Protein 5UMP (pdb70)

Secondary structure (DSSP, 8-state):
---EEEEEEEEEE-S-HHHHHHIIIIIS--EEEEEEE-SSSEEEEEESTT-SSEEEEE---TTS-TT----EEEEES-HHHHHHHHHHTT---EEEE--TT-EEEEEE-TT--EEEEEE--/---EEEEEEEEEE-S-HHHHHHIIIIIS--EEEEEEE-SSSEEEEEE-TT-S-EEEEE---TTS-TT----EEEEES-HHHHHHHHHHTT---EEEEEETTEEEEEEE-TT--EEEEEE--

Solvent-accessible surface area: 10798 Å² total; per-residue (Å²): 174,12,26,18,38,30,0,40,8,5,8,0,2,0,62,82,20,84,123,1,43,69,21,1,32,122,26,1,31,6,40,71,93,20,53,70,120,23,122,122,30,75,64,0,24,0,2,4,136,78,23,83,3,5,0,0,0,2,83,46,42,128,57,20,66,76,7,9,15,58,22,4,17,1,74,0,91,59,0,72,31,0,9,60,58,1,135,148,95,70,20,92,38,107,35,38,134,116,33,121,90,4,79,33,1,69,8,54,7,63,41,26,0,40,2,0,0,0,64,42,151,190,24,27,19,38,35,0,38,9,3,8,0,2,1,61,60,21,82,136,0,43,69,24,2,32,122,23,1,28,6,44,69,99,16,55,71,120,21,118,124,28,77,45,0,27,0,2,5,148,80,25,83,2,6,0,0,0,1,82,49,42,128,56,20,68,77,7,10,16,59,19,3,22,1,79,1,100,56,1,74,31,0,4,44,50,0,100,142,98,70,19,92,23,106,33,37,130,113,28,112,134,2,76,35,1,65,6,51,8,77,39,25,0,35,0,0,0,2,63,57,141

InterPro domains:
  IPR004360 Glyoxalase/fosfomycin resistance/dioxygenase domain [PF00903] (3-114)
  IPR029068 Glyoxalase/Bleomycin resistance protein/Dihydroxybiphenyl dioxygenase [G3DSA:3.10.180.10] (1-124)
  IPR029068 Glyoxalase/Bleomycin resistance protein/Dihydroxybiphenyl dioxygenase [SSF54593] (3-119)
  IPR037523 Vicinal oxygen chelate (VOC), core domain [PS51819] (2-119)

Radius of gyration: 17.28 Å; Cα contacts (8 Å, |Δi|>4): 636; chains: 2; bounding box: 34×49×42 Å

Sequence (242 aa):
HMAISHVQLFSVPVSDQEKAKDFYVETVGFDLLADQPGVHGRWLLQVAPKGADTSLVLVDWFPTMPPGSLRGLLLRTDDVDADCARLQERGVAVDDGPKNTPWGRQAMFSDPDGNVIGLNQPSHMAISHVQLFSVPVSDQEKAKDFYVETVGFDLLADQPGVHGRWLLQVAPKGADTSLVVLVDWFPTMPPGSLRGLLLRTDDVDADCCARLQERGVAVDGPKNTPWGRQAMFSDPDGNVIGLNQPS

Structure (mmCIF, N/CA/C/O backbone):
data_5UMP
#
_entry.id   5UMP
#
_cell.length_a   45.630
_cell.length_b   67.820
_cell.length_c   83.868
_cell.angle_alpha   90.00
_cell.angle_beta   90.00
_cell.angle_gamma   90.00
#
_symmetry.space_group_name_H-M   'P 21 21 21'
#
loop_
_entity.id
_entity.type
_entity.pdbx_description
1 polymer 'Glyoxalase/bleomycin resisance protein/dioxygenase'
2 water water
#
loop_
_atom_site.group_PDB
_atom_site.id
_atom_site.type_symbol
_atom_site.label_atom_id
_atom_site.label_alt_id
_atom_site.label_comp_id
_atom_site.label_asym_id
_atom_site.label_entity_id
_atom_site.label_seq_id
_atom_site.pdbx_PDB_ins_code
_atom_site.Cartn_x
_atom_site.Cartn_y
_atom_site.Cartn_z
_atom_site.occupancy
_atom_site.B_iso_or_equiv
_atom_site.auth_seq_id
_atom_site.auth_comp_id
_atom_site.auth_asym_id
_atom_site.auth_atom_id
_atom_site.pdbx_PDB_model_num
ATOM 1 N N . HIS A 1 16 ? -25.786 -13.291 -10.203 1.00 30.15 0 HIS A N 1
ATOM 2 C CA . HIS A 1 16 ? -25.200 -11.917 -10.312 1.00 28.74 0 HIS A CA 1
ATOM 3 C C . HIS A 1 16 ? -24.701 -11.441 -8.939 1.00 23.49 0 HIS A C 1
ATOM 4 O O . HIS A 1 16 ? -25.477 -11.346 -7.991 1.00 21.40 0 HIS A O 1
ATOM 11 N N . MET A 1 17 ? -23.413 -11.123 -8.840 1.00 20.23 1 MET A N 1
ATOM 12 C CA . MET A 1 17 ? -22.838 -10.590 -7.587 1.00 17.68 1 MET A CA 1
ATOM 13 C C . MET A 1 17 ? -23.446 -9.239 -7.224 1.00 16.19 1 MET A C 1
ATOM 14 O O . MET A 1 17 ? -23.785 -8.463 -8.100 1.00 17.55 1 MET A O 1
ATOM 19 N N . ALA A 1 18 ? -23.580 -8.968 -5.926 1.00 14.68 2 ALA A N 1
ATOM 20 C CA . ALA A 1 18 ? -24.245 -7.768 -5.403 1.00 14.18 2 ALA A CA 1
ATOM 21 C C . ALA A 1 18 ? -23.272 -6.641 -5.026 1.00 13.31 2 ALA A C 1
ATOM 22 O O . ALA A 1 18 ? -23.676 -5.668 -4.431 1.00 14.27 2 ALA A O 1
ATOM 24 N N . ILE A 1 19 ? -22.029 -6.760 -5.456 1.00 12.21 3 ILE A N 1
ATOM 25 C CA . ILE A 1 19 ? -21.011 -5.737 -5.218 1.00 11.58 3 ILE A CA 1
ATOM 26 C C . ILE A 1 19 ? -21.363 -4.487 -6.005 1.00 11.04 3 ILE A C 1
ATOM 27 O O . ILE A 1 19 ? -21.602 -4.539 -7.215 1.00 12.13 3 ILE A O 1
ATOM 32 N N . SER A 1 20 ? -21.390 -3.337 -5.339 1.00 11.23 4 SER A N 1
ATOM 33 C CA . SER A 1 20 ? -21.709 -2.062 -6.004 1.00 11.75 4 SER A CA 1
ATOM 34 C C . SER A 1 20 ? -20.483 -1.231 -6.367 1.00 10.99 4 SER A C 1
ATOM 35 O O . SER A 1 20 ? -20.474 -0.609 -7.419 1.00 11.61 4 SER A O 1
ATOM 38 N N . HIS A 1 21 ? -19.454 -1.210 -5.526 1.00 10.17 5 HIS A N 1
ATOM 39 C CA . HIS A 1 21 ? -18.308 -0.321 -5.740 1.00 9.79 5 HIS A CA 1
ATOM 40 C C . HIS A 1 21 ? -17.227 -0.676 -4.752 1.00 9.03 5 HIS A C 1
ATOM 41 O O . HIS A 1 21 ? -17.506 -1.371 -3.770 1.00 9.48 5 HIS A O 1
ATOM 48 N N . VAL A 1 22 ? -16.028 -0.168 -4.988 1.00 8.88 6 VAL A N 1
ATOM 49 C CA . VAL A 1 22 ? -14.953 -0.237 -4.020 1.00 8.56 6 VAL A CA 1
ATOM 50 C C . VAL A 1 22 ? -15.298 0.733 -2.894 1.00 8.27 6 VAL A C 1
ATOM 51 O O . VAL A 1 22 ? -15.411 1.940 -3.128 1.00 8.61 6 VAL A O 1
ATOM 55 N N . GLN A 1 23 ? -15.436 0.250 -1.673 1.00 8.30 7 GLN A N 1
ATOM 56 C CA . GLN A 1 23 ? -15.652 1.142 -0.543 1.00 8.42 7 GLN A CA 1
ATOM 57 C C . GLN A 1 23 ? -14.391 1.931 -0.216 1.00 7.87 7 GLN A C 1
ATOM 58 O O . GLN A 1 23 ? -14.442 3.162 -0.042 1.00 8.17 7 GLN A O 1
ATOM 64 N N . LEU A 1 24 ? -13.265 1.216 -0.126 1.00 7.65 8 LEU A N 1
ATOM 65 C CA . LEU A 1 24 ? -12.009 1.839 0.236 1.00 7.83 8 LEU A CA 1
ATOM 66 C C . LEU A 1 24 ? -10.870 0.937 -0.180 1.00 7.45 8 LEU A C 1
ATOM 67 O O . LEU A 1 24 ? -11.050 -0.271 -0.406 1.00 7.65 8 LEU A O 1
ATOM 72 N N . PHE A 1 25 ? -9.685 1.554 -0.238 1.00 7.36 9 PHE A N 1
ATOM 73 C CA . PHE A 1 25 ? -8.453 0.802 -0.424 1.00 7.77 9 PHE A CA 1
ATOM 74 C C . PHE A 1 25 ? -7.374 1.469 0.424 1.00 7.54 9 PHE A C 1
ATOM 75 O O . PHE A 1 25 ? -7.592 2.566 0.966 1.00 8.15 9 PHE A O 1
ATOM 83 N N . SER A 1 26 ? -6.228 0.816 0.542 1.00 7.41 10 SER A N 1
ATOM 84 C CA . SER A 1 26 ? -5.221 1.202 1.518 1.00 7.96 10 SER A CA 1
ATOM 85 C C . SER A 1 26 ? -3.953 1.734 0.898 1.00 7.90 10 SER A C 1
ATOM 86 O O . SER A 1 26 ? -3.483 1.239 -0.149 1.00 8.88 10 SER A O 1
ATOM 89 N N . VAL A 1 27 ? -3.400 2.741 1.547 1.00 7.74 11 VAL A N 1
ATOM 90 C CA . VAL A 1 27 ? -2.182 3.401 1.126 1.00 8.20 11 VAL A CA 1
ATOM 91 C C . VAL A 1 27 ? -1.181 3.277 2.271 1.00 7.79 11 VAL A C 1
ATOM 92 O O . VAL A 1 27 ? -1.469 3.681 3.388 1.00 8.05 11 VAL A O 1
ATOM 96 N N . PRO A 1 28 ? -0.016 2.662 2.016 1.00 8.06 12 PRO A N 1
ATOM 97 C CA . PRO A 1 28 ? 0.931 2.353 3.093 1.00 8.61 12 PRO A CA 1
ATOM 98 C C . PRO A 1 28 ? 1.821 3.551 3.430 1.00 8.88 12 PRO A C 1
ATOM 99 O O . PRO A 1 28 ? 2.548 4.063 2.577 1.00 8.84 12 PRO A O 1
ATOM 103 N N . VAL A 1 29 ? 1.758 3.977 4.683 1.00 8.72 13 VAL A N 1
ATOM 104 C CA . VAL A 1 29 ? 2.501 5.133 5.140 1.00 9.22 13 VAL A CA 1
ATOM 105 C C . VAL A 1 29 ? 3.310 4.769 6.385 1.00 9.56 13 VAL A C 1
ATOM 106 O O . VAL A 1 29 ? 3.103 3.699 6.993 1.00 10.20 13 VAL A O 1
ATOM 110 N N . SER A 1 30 ? 4.223 5.655 6.783 1.00 10.17 14 SER A N 1
ATOM 111 C CA . SER A 1 30 ? 5.010 5.448 8.005 1.00 11.13 14 SER A CA 1
ATOM 112 C C . SER A 1 30 ? 4.471 6.364 9.099 1.00 11.80 14 SER A C 1
ATOM 113 O O . SER A 1 30 ? 3.712 5.922 9.963 1.00 13.86 14 SER A O 1
ATOM 116 N N . ASP A 1 31 ? 4.767 7.648 9.039 1.00 12.30 15 ASP A N 1
ATOM 117 C CA . ASP A 1 31 ? 4.277 8.604 10.015 1.00 12.65 15 ASP A CA 1
ATOM 118 C C . ASP A 1 31 ? 2.845 8.960 9.610 1.00 11.73 15 ASP A C 1
ATOM 119 O O . ASP A 1 31 ? 2.633 9.699 8.626 1.00 11.48 15 ASP A O 1
ATOM 124 N N . GLN A 1 32 ? 1.865 8.449 10.341 1.00 11.53 16 GLN A N 1
ATOM 125 C CA . GLN A 1 32 ? 0.473 8.669 9.979 1.00 11.81 16 GLN A CA 1
ATOM 126 C C . GLN A 1 32 ? 0.020 10.088 10.218 1.00 12.01 16 GLN A C 1
ATOM 127 O O . GLN A 1 32 ? -0.851 10.575 9.488 1.00 12.29 16 GLN A O 1
ATOM 133 N N . GLU A 1 33 ? 0.572 10.782 11.202 1.00 12.73 17 GLU A N 1
ATOM 134 C CA . GLU A 1 33 ? 0.224 12.183 11.402 1.00 13.30 17 GLU A CA 1
ATOM 135 C C . GLU A 1 33 ? 0.690 13.047 10.217 1.00 13.48 17 GLU A C 1
ATOM 136 O O . GLU A 1 33 ? -0.034 13.907 9.721 1.00 13.54 17 GLU A O 1
ATOM 142 N N . LYS A 1 34 ? 1.899 12.807 9.757 1.00 12.66 18 LYS A N 1
ATOM 143 C CA . LYS A 1 34 ? 2.424 13.521 8.598 1.00 13.36 18 LYS A CA 1
ATOM 144 C C . LYS A 1 34 ? 1.612 13.191 7.340 1.00 11.94 18 LYS A C 1
ATOM 145 O O . LYS A 1 34 ? 1.316 14.073 6.530 1.00 12.14 18 LYS A O 1
ATOM 151 N N . ALA A 1 35 ? 1.260 11.918 7.173 1.00 11.26 19 ALA A N 1
ATOM 152 C CA . ALA A 1 35 ? 0.418 11.525 6.041 1.00 10.62 19 ALA A CA 1
ATOM 153 C C . ALA A 1 35 ? -0.958 12.213 6.114 1.00 11.02 19 ALA A C 1
ATOM 154 O O . ALA A 1 35 ? -1.464 12.704 5.103 1.00 10.61 19 ALA A O 1
ATOM 156 N N . LYS A 1 36 ? -1.563 12.244 7.294 1.00 11.86 20 LYS A N 1
ATOM 157 C CA . LYS A 1 36 ? -2.843 12.925 7.482 1.00 12.58 20 LYS A CA 1
ATOM 158 C C . LYS A 1 36 ? -2.770 14.344 6.994 1.00 13.19 20 LYS A C 1
ATOM 159 O O . LYS A 1 36 ? -3.617 14.804 6.213 1.00 13.28 20 LYS A O 1
ATOM 165 N N . ASP A 1 37 ? -1.768 15.064 7.463 1.00 12.95 21 ASP A N 1
ATOM 166 C CA . ASP A 1 37 ? -1.649 16.455 7.081 1.00 13.41 21 ASP A CA 1
ATOM 167 C C . ASP A 1 37 ? -1.401 16.620 5.602 1.00 12.00 21 ASP A C 1
ATOM 168 O O . ASP A 1 37 ? -1.948 17.542 4.998 1.00 11.67 21 ASP A O 1
ATOM 173 N N . PHE A 1 38 ? -0.604 15.748 4.999 1.00 10.61 22 PHE A N 1
ATOM 174 C CA . PHE A 1 38 ? -0.407 15.818 3.565 1.00 10.26 22 PHE A CA 1
ATOM 175 C C . PHE A 1 38 ? -1.721 15.624 2.794 1.00 9.72 22 PHE A C 1
ATOM 176 O O . PHE A 1 38 ? -2.069 16.434 1.937 1.00 9.93 22 PHE A O 1
ATOM 184 N N . TYR A 1 39 ? -2.447 14.533 3.069 1.00 9.20 23 TYR A N 1
ATOM 185 C CA . TYR A 1 39 ? -3.648 14.248 2.282 1.00 9.06 23 TYR A CA 1
ATOM 186 C C . TYR A 1 39 ? -4.770 15.256 2.539 1.00 9.35 23 TYR A C 1
ATOM 187 O O . TYR A 1 39 ? -5.481 15.576 1.616 1.00 10.00 23 TYR A O 1
ATOM 196 N N . VAL A 1 40 ? -4.936 15.692 3.788 1.00 9.69 24 VAL A N 1
ATOM 197 C CA . VAL A 1 40 ? -6.024 16.598 4.136 1.00 10.56 24 VAL A CA 1
ATOM 198 C C . VAL A 1 40 ? -5.639 18.044 3.790 1.00 11.13 24 VAL A C 1
ATOM 199 O O . VAL A 1 40 ? -6.366 18.714 3.040 1.00 12.69 24 VAL A O 1
ATOM 203 N N . GLU A 1 41 ? -4.510 18.535 4.289 1.00 11.38 25 GLU A N 1
ATOM 204 C CA . GLU A 1 41 ? -4.182 19.947 4.089 1.00 12.71 25 GLU A CA 1
ATOM 205 C C . GLU A 1 41 ? -3.590 20.223 2.713 1.00 12.56 25 GLU A C 1
ATOM 206 O O . GLU A 1 41 ? -3.946 21.208 2.061 1.00 14.70 25 GLU A O 1
ATOM 212 N N . THR A 1 42 ? -2.654 19.401 2.275 1.00 11.89 26 THR A N 1
ATOM 213 C CA . THR A 1 42 ? -1.941 19.684 1.041 1.00 11.66 26 THR A CA 1
ATOM 214 C C . THR A 1 42 ? -2.732 19.251 -0.191 1.00 11.42 26 THR A C 1
ATOM 215 O O . THR A 1 42 ? -2.896 20.037 -1.145 1.00 12.42 26 THR A O 1
ATOM 219 N N . VAL A 1 43 ? -3.228 18.010 -0.185 1.00 10.72 27 VAL A N 1
ATOM 220 C CA . VAL A 1 43 ? -4.000 17.510 -1.312 1.00 11.44 27 VAL A CA 1
ATOM 221 C C . VAL A 1 43 ? -5.487 17.905 -1.236 1.00 10.93 27 VAL A C 1
ATOM 222 O O . VAL A 1 43 ? -6.180 17.845 -2.243 1.00 12.72 27 VAL A O 1
ATOM 226 N N . GLY A 1 44 ? -5.937 18.299 -0.064 1.00 10.71 28 GLY A N 1
ATOM 227 C CA . GLY A 1 44 ? -7.292 18.819 0.098 1.00 10.65 28 GLY A CA 1
ATOM 228 C C . GLY A 1 44 ? -8.370 17.766 0.257 1.00 9.49 28 GLY A C 1
ATOM 229 O O . GLY A 1 44 ? -9.555 18.099 0.058 1.00 11.02 28 GLY A O 1
ATOM 230 N N . PHE A 1 45 ? -8.046 16.539 0.643 1.00 8.66 29 PHE A N 1
ATOM 231 C CA . PHE A 1 45 ? -9.088 15.536 0.899 1.00 8.57 29 PHE A CA 1
ATOM 232 C C . PHE A 1 45 ? -9.826 15.868 2.184 1.00 8.45 29 PHE A C 1
ATOM 233 O O . PHE A 1 45 ? -9.307 16.498 3.085 1.00 9.73 29 PHE A O 1
ATOM 241 N N . ASP A 1 46 ? -11.052 15.372 2.276 1.00 8.12 30 ASP A N 1
ATOM 242 C CA . ASP A 1 46 ? -11.800 15.370 3.520 1.00 8.13 30 ASP A CA 1
ATOM 243 C C . ASP A 1 46 ? -11.291 14.262 4.450 1.00 8.08 30 ASP A C 1
ATOM 244 O O . ASP A 1 46 ? -11.032 13.135 4.018 1.00 8.81 30 ASP A O 1
ATOM 249 N N . LEU A 1 47 ? -11.217 14.572 5.743 1.00 8.49 31 LEU A N 1
ATOM 250 C CA . LEU A 1 47 ? -10.933 13.577 6.767 1.00 9.15 31 LEU A CA 1
ATOM 251 C C . LEU A 1 47 ? -12.242 12.895 7.151 1.00 9.11 31 LEU A C 1
ATOM 252 O O . LEU A 1 47 ? -13.131 13.510 7.782 1.00 10.35 31 LEU A O 1
ATOM 257 N N . LEU A 1 48 ? -12.411 11.646 6.764 1.00 9.08 32 LEU A N 1
ATOM 258 C CA . LEU A 1 48 ? -13.630 10.933 7.088 1.00 9.93 32 LEU A CA 1
ATOM 259 C C . LEU A 1 48 ? -13.639 10.368 8.482 1.00 10.39 32 LEU A C 1
ATOM 260 O O . LEU A 1 48 ? -14.691 10.401 9.161 1.00 11.58 32 LEU A O 1
ATOM 265 N N . ALA A 1 49 ? -12.514 9.843 8.930 1.00 10.16 33 ALA A N 1
ATOM 266 C CA . ALA A 1 49 ? -12.430 9.189 10.234 1.00 10.94 33 ALA A CA 1
ATOM 267 C C . ALA A 1 49 ? -11.004 9.172 10.715 1.00 10.67 33 ALA A C 1
ATOM 268 O O . ALA A 1 49 ? -10.049 9.082 9.930 1.00 10.20 33 ALA A O 1
ATOM 270 N N . ASP A 1 50 ? -10.848 9.262 12.042 1.00 11.87 34 ASP A N 1
ATOM 271 C CA . ASP A 1 50 ? -9.551 9.126 12.682 1.00 13.19 34 ASP A CA 1
ATOM 272 C C . ASP A 1 50 ? -9.801 8.541 14.057 1.00 13.18 34 ASP A C 1
ATOM 273 O O . ASP A 1 50 ? -10.170 9.283 14.995 1.00 14.98 34 ASP A O 1
ATOM 278 N N . GLN A 1 51 ? -9.699 7.221 14.165 1.00 13.32 35 GLN A N 1
ATOM 279 C CA . GLN A 1 51 ? -10.115 6.529 15.382 1.00 14.95 35 GLN A CA 1
ATOM 280 C C . GLN A 1 51 ? -9.347 5.235 15.539 1.00 14.35 35 GLN A C 1
ATOM 281 O O . GLN A 1 51 ? -8.662 4.797 14.598 1.00 13.83 35 GLN A O 1
ATOM 287 N N . PRO A 1 52 ? -9.451 4.580 16.721 1.00 14.67 36 PRO A N 1
ATOM 288 C CA . PRO A 1 52 ? -8.786 3.270 16.845 1.00 15.77 36 PRO A CA 1
ATOM 289 C C . PRO A 1 52 ? -9.405 2.214 15.944 1.00 16.26 36 PRO A C 1
ATOM 290 O O . PRO A 1 52 ? -10.629 2.115 15.815 1.00 17.88 36 PRO A O 1
ATOM 294 N N . GLY A 1 53 ? -8.549 1.420 15.310 1.00 16.74 37 GLY A N 1
ATOM 295 C CA . GLY A 1 53 ? -8.974 0.292 14.495 1.00 17.36 37 GLY A CA 1
ATOM 296 C C . GLY A 1 53 ? -8.423 -1.009 15.035 1.00 18.18 37 GLY A C 1
ATOM 297 O O . GLY A 1 53 ? -7.651 -1.015 15.998 1.00 17.74 37 GLY A O 1
ATOM 298 N N . VAL A 1 54 ? -8.793 -2.094 14.372 1.00 19.60 38 VAL A N 1
ATOM 299 C CA . VAL A 1 54 ? -8.395 -3.442 14.784 1.00 21.00 38 VAL A CA 1
ATOM 300 C C . VAL A 1 54 ? -6.864 -3.612 14.755 1.00 20.39 38 VAL A C 1
ATOM 301 O O . VAL A 1 54 ? -6.307 -4.298 15.609 1.00 21.67 38 VAL A O 1
ATOM 305 N N . HIS A 1 55 ? -6.182 -2.949 13.815 1.00 18.43 39 HIS A N 1
ATOM 306 C CA . HIS A 1 55 ? -4.755 -3.158 13.586 1.00 18.21 39 HIS A CA 1
ATOM 307 C C . HIS A 1 55 ? -3.875 -1.950 13.857 1.00 16.75 39 HIS A C 1
ATOM 308 O O . HIS A 1 55 ? -2.658 -2.010 13.655 1.00 18.14 39 HIS A O 1
ATOM 315 N N . GLY A 1 56 ? -4.478 -0.847 14.303 1.00 16.07 40 GLY A N 1
ATOM 316 C CA . GLY A 1 56 ? -3.751 0.401 14.464 1.00 15.39 40 GLY A CA 1
ATOM 317 C C . GLY A 1 56 ? -4.695 1.560 14.346 1.00 13.69 40 GLY A C 1
ATOM 318 O O . GLY A 1 56 ? -5.899 1.389 14.440 1.00 15.35 40 GLY A O 1
ATOM 319 N N . ARG A 1 57 ? -4.132 2.740 14.168 1.00 12.74 41 ARG A N 1
ATOM 320 C CA . ARG A 1 57 ? -4.905 3.962 14.011 1.00 12.22 41 ARG A CA 1
ATOM 321 C C . ARG A 1 57 ? -5.568 3.961 12.631 1.00 10.85 41 ARG A C 1
ATOM 322 O O . ARG A 1 57 ? -4.874 3.897 11.605 1.00 11.10 41 ARG A O 1
ATOM 330 N N . TRP A 1 58 ? -6.888 4.049 12.615 1.00 10.71 42 TRP A N 1
ATOM 331 C CA . TRP A 1 58 ? -7.693 4.048 11.388 1.00 10.34 42 TRP A CA 1
ATOM 332 C C . TRP A 1 58 ? -7.874 5.500 10.942 1.00 9.84 42 TRP A C 1
ATOM 333 O O . TRP A 1 58 ? -8.594 6.274 11.579 1.00 10.88 42 TRP A O 1
ATOM 344 N N A LEU A 1 59 ? -7.239 5.840 9.820 0.50 9.14 43 LEU A N 1
ATOM 345 N N B LEU A 1 59 ? -7.197 5.849 9.842 0.50 9.70 43 LEU A N 1
ATOM 346 C CA A LEU A 1 59 ? -7.166 7.201 9.326 0.50 8.86 43 LEU A CA 1
ATOM 347 C CA B LEU A 1 59 ? -7.177 7.203 9.303 0.50 9.86 43 LEU A CA 1
ATOM 348 C C A LEU A 1 59 ? -7.653 7.144 7.880 0.50 8.67 43 LEU A C 1
ATOM 349 C C B LEU A 1 59 ? -7.669 7.126 7.875 0.50 9.13 43 LEU A C 1
ATOM 350 O O A LEU A 1 59 ? -7.003 6.541 7.028 0.50 9.09 43 LEU A O 1
ATOM 351 O O B LEU A 1 59 ? -7.023 6.520 7.023 0.50 9.27 43 LEU A O 1
ATOM 360 N N . GLN A 1 60 ? -8.824 7.718 7.616 1.00 8.85 44 GLN A N 1
ATOM 361 C CA . GLN A 1 60 ? -9.531 7.521 6.374 1.00 8.67 44 GLN A CA 1
ATOM 362 C C . GLN A 1 60 ? -9.859 8.870 5.763 1.00 8.25 44 GLN A C 1
ATOM 363 O O . GLN A 1 60 ? -10.403 9.754 6.445 1.00 8.79 44 GLN A O 1
ATOM 369 N N . VAL A 1 61 ? -9.532 9.023 4.473 1.00 7.72 45 VAL A N 1
ATOM 370 C CA . VAL A 1 61 ? -9.640 10.311 3.770 1.00 7.89 45 VAL A CA 1
ATOM 371 C C . VAL A 1 61 ? -10.267 10.074 2.405 1.00 7.78 45 VAL A C 1
ATOM 372 O O . VAL A 1 61 ? -10.162 8.968 1.844 1.00 8.38 45 VAL A O 1
ATOM 376 N N . ALA A 1 62 ? -10.862 11.107 1.828 1.00 7.53 46 ALA A N 1
ATOM 377 C CA . ALA A 1 62 ? -11.410 10.996 0.485 1.00 7.95 46 ALA A CA 1
ATOM 378 C C . ALA A 1 62 ? -11.630 12.355 -0.111 1.00 7.73 46 ALA A C 1
ATOM 379 O O . ALA A 1 62 ? -11.919 13.317 0.610 1.00 8.21 46 ALA A O 1
ATOM 381 N N . PRO A 1 63 ? -11.579 12.472 -1.437 1.00 8.40 47 PRO A N 1
ATOM 382 C CA . PRO A 1 63 ? -12.142 13.671 -2.076 1.00 9.04 47 PRO A CA 1
ATOM 383 C C . PRO A 1 63 ? -13.587 13.855 -1.623 1.00 8.33 47 PRO A C 1
ATOM 384 O O . PRO A 1 63 ? -14.337 12.906 -1.582 1.00 9.04 47 PRO A O 1
ATOM 388 N N . LYS A 1 64 ? -13.954 15.093 -1.298 1.00 8.66 48 LYS A N 1
ATOM 389 C CA . LYS A 1 64 ? -15.277 15.348 -0.722 1.00 8.72 48 LYS A CA 1
ATOM 390 C C . LYS A 1 64 ? -16.378 14.765 -1.597 1.00 8.75 48 LYS A C 1
ATOM 391 O O . LYS A 1 64 ? -16.479 15.070 -2.783 1.00 9.20 48 LYS A O 1
ATOM 397 N N . GLY A 1 65 ? -17.240 13.960 -0.988 1.00 9.01 49 GLY A N 1
ATOM 398 C CA . GLY A 1 65 ? -18.381 13.403 -1.672 1.00 9.60 49 GLY A CA 1
ATOM 399 C C . GLY A 1 65 ? -18.127 12.144 -2.460 1.00 9.57 49 GLY A C 1
ATOM 400 O O . GLY A 1 65 ? -19.052 11.597 -3.041 1.00 11.05 49 GLY A O 1
ATOM 401 N N . ALA A 1 66 ? -16.897 11.647 -2.483 1.00 9.30 50 ALA A N 1
ATOM 402 C CA . ALA A 1 66 ? -16.575 10.480 -3.300 1.00 9.66 50 ALA A CA 1
ATOM 403 C C . ALA A 1 66 ? -17.008 9.198 -2.643 1.00 8.62 50 ALA A C 1
ATOM 404 O O . ALA A 1 66 ? -17.011 9.076 -1.429 1.00 9.47 50 ALA A O 1
ATOM 406 N N . ASP A 1 67 ? -17.341 8.220 -3.462 1.00 8.93 51 ASP A N 1
ATOM 407 C CA . ASP A 1 67 ? -17.775 6.909 -2.978 1.00 9.55 51 ASP A CA 1
ATOM 408 C C . ASP A 1 67 ? -16.638 6.039 -2.449 1.00 8.89 51 ASP A C 1
ATOM 409 O O . ASP A 1 67 ? -16.842 5.245 -1.529 1.00 10.25 51 ASP A O 1
ATOM 414 N N . THR A 1 68 ? -15.467 6.147 -3.053 1.00 8.20 52 THR A N 1
ATOM 415 C CA . THR A 1 68 ? -14.327 5.313 -2.678 1.00 8.19 52 THR A CA 1
ATOM 416 C C . THR A 1 68 ? -13.305 6.144 -1.906 1.00 8.06 52 THR A C 1
ATOM 417 O O . THR A 1 68 ? -12.868 7.228 -2.357 1.00 9.05 52 THR A O 1
ATOM 421 N N . SER A 1 69 ? -12.968 5.679 -0.707 1.00 7.91 53 SER A N 1
ATOM 422 C CA . SER A 1 69 ? -12.048 6.392 0.154 1.00 8.11 53 SER A CA 1
ATOM 423 C C . SER A 1 69 ? -10.721 5.635 0.296 1.00 7.76 53 SER A C 1
ATOM 424 O O . SER A 1 69 ? -10.554 4.526 -0.211 1.00 7.93 53 SER A O 1
ATOM 427 N N . LEU A 1 70 ? -9.771 6.280 0.977 1.00 8.16 54 LEU A N 1
ATOM 428 C CA . LEU A 1 70 ? -8.410 5.769 1.188 1.00 8.25 54 LEU A CA 1
ATOM 429 C C . LEU A 1 70 ? -8.159 5.662 2.663 1.00 7.62 54 LEU A C 1
ATOM 430 O O . LEU A 1 70 ? -8.506 6.577 3.415 1.00 8.27 54 LEU A O 1
ATOM 435 N N . VAL A 1 71 ? -7.502 4.574 3.062 1.00 7.68 55 VAL A N 1
ATOM 436 C CA . VAL A 1 71 ? -7.111 4.405 4.460 1.00 7.84 55 VAL A CA 1
ATOM 437 C C . VAL A 1 71 ? -5.587 4.444 4.490 1.00 7.81 55 VAL A C 1
ATOM 438 O O . VAL A 1 71 ? -4.918 3.747 3.714 1.00 8.16 55 VAL A O 1
ATOM 442 N N . LEU A 1 72 ? -5.038 5.261 5.375 1.00 7.92 56 LEU A N 1
ATOM 443 C CA . LEU A 1 72 ? -3.591 5.509 5.454 1.00 8.31 56 LEU A CA 1
ATOM 444 C C . LEU A 1 72 ? -3.040 4.583 6.535 1.00 8.29 56 LEU A C 1
ATOM 445 O O . LEU A 1 72 ? -3.137 4.876 7.743 1.00 9.72 56 LEU A O 1
ATOM 450 N N . VAL A 1 73 ? -2.553 3.432 6.116 1.00 8.57 57 VAL A N 1
ATOM 451 C CA . VAL A 1 73 ? -2.274 2.285 7.003 1.00 9.06 57 VAL A CA 1
ATOM 452 C C . VAL A 1 73 ? -0.796 2.101 7.218 1.00 9.28 57 VAL A C 1
ATOM 453 O O . VAL A 1 73 ? 0.024 2.508 6.399 1.00 9.72 57 VAL A O 1
ATOM 457 N N . ASP A 1 74 ? -0.446 1.397 8.296 1.00 9.77 58 ASP A N 1
ATOM 458 C CA . ASP A 1 74 ? 0.959 1.044 8.532 1.00 10.80 58 ASP A CA 1
ATOM 459 C C . ASP A 1 74 ? 1.152 -0.394 8.952 1.00 11.20 58 ASP A C 1
ATOM 460 O O . ASP A 1 74 ? 2.269 -0.741 9.389 1.00 13.67 58 ASP A O 1
ATOM 465 N N . TRP A 1 75 ? 0.150 -1.244 8.764 1.00 10.48 59 TRP A N 1
ATOM 466 C CA . TRP A 1 75 ? 0.130 -2.575 9.394 1.00 11.33 59 TRP A CA 1
ATOM 467 C C . TRP A 1 75 ? 0.158 -3.732 8.411 1.00 10.97 59 TRP A C 1
ATOM 468 O O . TRP A 1 75 ? -0.086 -4.872 8.829 1.00 12.52 59 TRP A O 1
ATOM 479 N N . PHE A 1 76 ? 0.465 -3.501 7.134 1.00 10.52 60 PHE A N 1
ATOM 480 C CA . PHE A 1 76 ? 0.579 -4.593 6.168 1.00 10.77 60 PHE A CA 1
ATOM 481 C C . PHE A 1 76 ? 2.027 -4.784 5.739 1.00 11.00 60 PHE A C 1
ATOM 482 O O . PHE A 1 76 ? 2.556 -4.011 4.961 1.00 11.45 60 PHE A O 1
ATOM 490 N N . PRO A 1 77 ? 2.701 -5.848 6.248 1.00 12.16 61 PRO A N 1
ATOM 491 C CA . PRO A 1 77 ? 4.099 -6.095 5.880 1.00 12.02 61 PRO A CA 1
ATOM 492 C C . PRO A 1 77 ? 4.356 -6.214 4.402 1.00 11.48 61 PRO A C 1
ATOM 493 O O . PRO A 1 77 ? 5.406 -5.846 3.956 1.00 12.34 61 PRO A O 1
ATOM 497 N N . THR A 1 78 ? 3.397 -6.714 3.653 1.00 10.63 62 THR A N 1
ATOM 498 C CA . THR A 1 78 ? 3.569 -6.861 2.224 1.00 10.65 62 THR A CA 1
ATOM 499 C C . THR A 1 78 ? 3.410 -5.522 1.468 1.00 9.95 62 THR A C 1
ATOM 500 O O . THR A 1 78 ? 3.620 -5.484 0.260 1.00 10.90 62 THR A O 1
ATOM 504 N N . MET A 1 79 ? 3.042 -4.443 2.169 1.00 9.95 63 MET A N 1
ATOM 505 C CA . MET A 1 79 ? 2.924 -3.091 1.591 1.00 9.98 63 MET A CA 1
ATOM 506 C C . MET A 1 79 ? 3.822 -2.156 2.403 1.00 10.61 63 MET A C 1
ATOM 507 O O . MET A 1 79 ? 3.381 -1.512 3.326 1.00 10.66 63 MET A O 1
ATOM 512 N N . PRO A 1 80 ? 5.124 -2.122 2.072 1.00 11.34 64 PRO A N 1
ATOM 513 C CA . PRO A 1 80 ? 6.012 -1.215 2.791 1.00 11.80 64 PRO A CA 1
ATOM 514 C C . PRO A 1 80 ? 5.594 0.250 2.637 1.00 11.48 64 PRO A C 1
ATOM 515 O O . PRO A 1 80 ? 5.004 0.616 1.608 1.00 10.35 64 PRO A O 1
ATOM 519 N N . PRO A 1 81 ? 5.901 1.092 3.622 1.00 11.15 65 PRO A N 1
ATOM 520 C CA . PRO A 1 81 ? 5.590 2.509 3.437 1.00 11.18 65 PRO A CA 1
ATOM 521 C C . PRO A 1 81 ? 6.137 3.068 2.139 1.00 10.90 65 PRO A C 1
ATOM 522 O O . PRO A 1 81 ? 7.301 2.836 1.797 1.00 11.80 65 PRO A O 1
ATOM 526 N N . GLY A 1 82 ? 5.297 3.804 1.418 1.00 10.00 66 GLY A N 1
ATOM 527 C CA . GLY A 1 82 ? 5.745 4.463 0.219 1.00 10.41 66 GLY A CA 1
ATOM 528 C C . GLY A 1 82 ? 5.829 3.602 -1.021 1.00 10.37 66 GLY A C 1
ATOM 529 O O . GLY A 1 82 ? 6.295 4.084 -2.044 1.00 11.07 66 GLY A O 1
ATOM 530 N N . SER A 1 83 ? 5.330 2.367 -0.956 1.00 10.15 67 SER A N 1
ATOM 531 C CA . SER A 1 83 ? 5.458 1.424 -2.067 1.00 10.48 67 SER A CA 1
ATOM 532 C C . SER A 1 83 ? 4.373 1.512 -3.123 1.00 9.96 67 SER A C 1
ATOM 533 O O . SER A 1 83 ? 4.468 0.845 -4.154 1.00 10.30 67 SER A O 1
ATOM 536 N N . LEU A 1 84 ? 3.300 2.262 -2.851 1.00 9.55 68 LEU A N 1
ATOM 537 C CA . LEU A 1 84 ? 2.176 2.256 -3.765 1.00 9.78 68 LEU A CA 1
ATOM 538 C C . LEU A 1 84 ? 2.464 3.071 -5.029 1.00 9.54 68 LEU A C 1
ATOM 539 O O . LEU A 1 84 ? 3.059 4.155 -4.980 1.00 9.58 68 LEU A O 1
ATOM 544 N N . ARG A 1 85 ? 1.992 2.549 -6.152 1.00 9.57 69 ARG A N 1
ATOM 545 C CA . ARG A 1 85 ? 2.070 3.176 -7.460 1.00 9.74 69 ARG A CA 1
ATOM 546 C C . ARG A 1 85 ? 0.724 2.994 -8.158 1.00 9.78 69 ARG A C 1
ATOM 547 O O . ARG A 1 85 ? -0.096 2.162 -7.764 1.00 9.67 69 ARG A O 1
ATOM 555 N N . GLY A 1 86 ? 0.533 3.727 -9.246 1.00 10.27 70 GLY A N 1
ATOM 556 C CA . GLY A 1 86 ? -0.604 3.479 -10.114 1.00 10.76 70 GLY A CA 1
ATOM 557 C C . GLY A 1 86 ? -1.955 3.920 -9.579 1.00 10.45 70 GLY A C 1
ATOM 558 O O . GLY A 1 86 ? -2.966 3.308 -9.924 1.00 11.03 70 GLY A O 1
ATOM 559 N N . LEU A 1 87 ? -1.955 4.951 -8.736 1.00 10.50 71 LEU A N 1
ATOM 560 C CA . LEU A 1 87 ? -3.160 5.546 -8.183 1.00 10.59 71 LEU A CA 1
ATOM 561 C C . LEU A 1 87 ? -3.441 6.811 -8.980 1.00 10.85 71 LEU A C 1
ATOM 562 O O . LEU A 1 87 ? -2.531 7.677 -9.099 1.00 14.26 71 LEU A O 1
ATOM 567 N N . LEU A 1 88 ? -4.609 6.927 -9.595 1.00 9.65 72 LEU A N 1
ATOM 568 C CA . LEU A 1 88 ? -4.954 8.078 -10.451 1.00 9.16 72 LEU A CA 1
ATOM 569 C C . LEU A 1 88 ? -6.193 8.751 -9.913 1.00 8.48 72 LEU A C 1
ATOM 570 O O . LEU A 1 88 ? -7.243 8.099 -9.777 1.00 9.06 72 LEU A O 1
ATOM 575 N N . LEU A 1 89 ? -6.093 10.041 -9.635 1.00 8.39 73 LEU A N 1
ATOM 576 C CA . LEU A 1 89 ? -7.205 10.855 -9.180 1.00 8.70 73 LEU A CA 1
ATOM 577 C C . LEU A 1 89 ? -7.782 11.595 -10.361 1.00 8.63 73 LEU A C 1
ATOM 578 O O . LEU A 1 89 ? -7.036 12.231 -11.122 1.00 9.92 73 LEU A O 1
ATOM 583 N N . ARG A 1 90 ? -9.097 11.562 -10.510 1.00 8.95 74 ARG A N 1
ATOM 584 C CA . ARG A 1 90 ? -9.773 12.374 -11.521 1.00 9.96 74 ARG A CA 1
ATOM 585 C C . ARG A 1 90 ? -9.949 13.799 -11.011 1.00 9.89 74 ARG A C 1
ATOM 586 O O . ARG A 1 90 ? -10.370 14.011 -9.910 1.00 10.36 74 ARG A O 1
ATOM 594 N N . THR A 1 91 ? -9.587 14.767 -11.863 1.00 11.06 75 THR A N 1
ATOM 595 C CA . THR A 1 91 ? -9.774 16.165 -11.552 1.00 11.66 75 THR A CA 1
ATOM 596 C C . THR A 1 91 ? -10.460 16.892 -12.690 1.00 13.00 75 THR A C 1
ATOM 597 O O . THR A 1 91 ? -10.262 16.570 -13.820 1.00 13.46 75 THR A O 1
ATOM 601 N N . ASP A 1 92 ? -11.248 17.890 -12.312 1.00 14.17 76 ASP A N 1
ATOM 602 C CA . ASP A 1 92 ? -11.917 18.766 -13.271 1.00 15.92 76 ASP A CA 1
ATOM 603 C C . ASP A 1 92 ? -10.995 19.902 -13.734 1.00 16.80 76 ASP A C 1
ATOM 604 O O . ASP A 1 92 ? -11.344 20.613 -14.679 1.00 18.72 76 ASP A O 1
ATOM 609 N N . ASP A 1 93 ? -9.828 20.094 -13.110 1.00 16.81 77 ASP A N 1
ATOM 610 C CA . ASP A 1 93 ? -8.872 21.121 -13.581 1.00 17.60 77 ASP A CA 1
ATOM 611 C C . ASP A 1 93 ? -7.457 20.747 -13.157 1.00 15.98 77 ASP A C 1
ATOM 612 O O . ASP A 1 93 ? -6.969 21.185 -12.093 1.00 16.21 77 ASP A O 1
ATOM 617 N N . VAL A 1 94 ? -6.821 19.946 -13.986 1.00 15.36 78 VAL A N 1
ATOM 618 C CA . VAL A 1 94 ? -5.463 19.457 -13.697 1.00 15.72 78 VAL A CA 1
ATOM 619 C C . VAL A 1 94 ? -4.444 20.599 -13.654 1.00 16.31 78 VAL A C 1
ATOM 620 O O . VAL A 1 94 ? -3.570 20.627 -12.777 1.00 15.96 78 VAL A O 1
ATOM 624 N N . ASP A 1 95 ? -4.543 21.565 -14.572 1.00 17.99 79 ASP A N 1
ATOM 625 C CA . ASP A 1 95 ? -3.613 22.707 -14.559 1.00 18.38 79 ASP A CA 1
ATOM 626 C C . ASP A 1 95 ? -3.708 23.487 -13.260 1.00 17.88 79 ASP A C 1
ATOM 627 O O . ASP A 1 95 ? -2.664 23.810 -12.643 1.00 18.42 79 ASP A O 1
ATOM 632 N N . ALA A 1 96 ? -4.907 23.800 -12.803 1.00 17.83 80 ALA A N 1
ATOM 633 C CA . ALA A 1 96 ? -5.063 24.561 -11.583 1.00 17.34 80 ALA A CA 1
ATOM 634 C C . ALA A 1 96 ? -4.600 23.740 -10.379 1.00 15.88 80 ALA A C 1
ATOM 635 O O . ALA A 1 96 ? -4.039 24.283 -9.426 1.00 16.17 80 ALA A O 1
ATOM 637 N N . ASP A 1 97 ? -4.855 22.424 -10.396 1.00 15.16 81 ASP A N 1
ATOM 638 C CA . ASP A 1 97 ? -4.444 21.581 -9.272 1.00 13.82 81 ASP A CA 1
ATOM 639 C C . ASP A 1 97 ? -2.923 21.486 -9.189 1.00 13.37 81 ASP A C 1
ATOM 640 O O . ASP A 1 97 ? -2.368 21.503 -8.075 1.00 13.24 81 ASP A O 1
ATOM 645 N N . CYS A 1 98 ? -2.266 21.348 -10.319 1.00 14.34 82 CYS A N 1
ATOM 646 C CA . CYS A 1 98 ? -0.792 21.348 -10.344 1.00 14.86 82 CYS A CA 1
ATOM 647 C C . CYS A 1 98 ? -0.223 22.662 -9.825 1.00 14.84 82 CYS A C 1
ATOM 648 O O . CYS A 1 98 ? 0.733 22.682 -9.009 1.00 14.45 82 CYS A O 1
ATO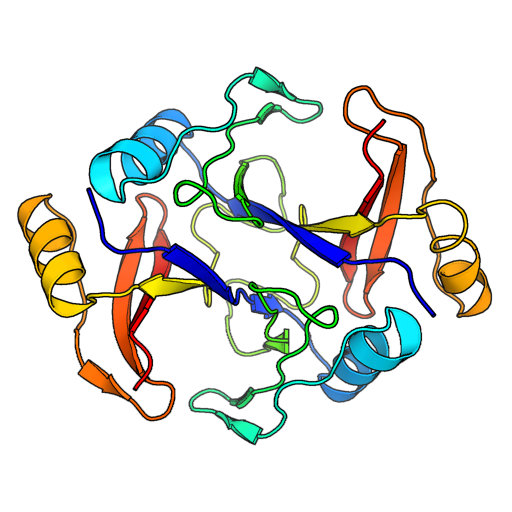M 651 N N . ALA A 1 99 ? -0.810 23.782 -10.244 1.00 14.97 83 ALA A N 1
ATOM 652 C CA . ALA A 1 99 ? -0.348 25.082 -9.749 1.00 15.02 83 ALA A CA 1
ATOM 653 C C . ALA A 1 99 ? -0.553 25.198 -8.233 1.00 15.25 83 ALA A C 1
ATOM 654 O O . ALA A 1 99 ? 0.321 25.720 -7.507 1.00 14.50 83 ALA A O 1
ATOM 656 N N . ARG A 1 100 ? -1.664 24.654 -7.728 1.00 14.95 84 ARG A N 1
ATOM 657 C CA . ARG A 1 100 ? -1.895 24.639 -6.294 1.00 14.45 84 ARG A CA 1
ATOM 658 C C . ARG A 1 100 ? -0.863 23.781 -5.535 1.00 13.02 84 ARG A C 1
ATOM 659 O O . ARG A 1 100 ? -0.349 24.196 -4.509 1.00 12.95 84 ARG A O 1
ATOM 667 N N . LEU A 1 101 ? -0.596 22.577 -6.035 1.00 11.96 85 LEU A N 1
ATOM 668 C CA . LEU A 1 101 ? 0.378 21.714 -5.379 1.00 11.37 85 LEU A CA 1
ATOM 669 C C . LEU A 1 101 ? 1.768 22.369 -5.359 1.00 11.19 85 LEU A C 1
ATOM 670 O O . LEU A 1 101 ? 2.455 22.325 -4.333 1.00 10.58 85 LEU A O 1
ATOM 675 N N . GLN A 1 102 ? 2.167 22.975 -6.470 1.00 11.62 86 GLN A N 1
ATOM 676 C CA . GLN A 1 102 ? 3.444 23.687 -6.515 1.00 11.91 86 GLN A CA 1
ATOM 677 C C . GLN A 1 102 ? 3.498 24.817 -5.489 1.00 11.61 86 GLN A C 1
ATOM 678 O O . GLN A 1 102 ? 4.513 24.993 -4.768 1.00 11.84 86 GLN A O 1
ATOM 684 N N . GLU A 1 103 ? 2.424 25.586 -5.388 1.00 12.15 87 GLU A N 1
ATOM 685 C CA . GLU A 1 103 ? 2.332 26.662 -4.395 1.00 13.21 87 GLU A CA 1
ATOM 686 C C . GLU A 1 103 ? 2.468 26.135 -2.977 1.00 12.24 87 GLU A C 1
ATOM 687 O O . GLU A 1 103 ? 3.066 26.781 -2.106 1.00 12.57 87 GLU A O 1
ATOM 693 N N . ARG A 1 104 ? 1.928 24.928 -2.764 1.00 11.31 88 ARG A N 1
ATOM 694 C CA . ARG A 1 104 ? 1.949 24.283 -1.469 1.00 11.70 88 ARG A CA 1
ATOM 695 C C . ARG A 1 104 ? 3.231 23.511 -1.173 1.00 11.17 88 ARG A C 1
ATOM 696 O O . ARG A 1 104 ? 3.303 22.826 -0.165 1.00 12.45 88 ARG A O 1
ATOM 704 N N . GLY A 1 105 ? 4.238 23.612 -2.040 1.00 10.15 89 GLY A N 1
ATOM 705 C CA . GLY A 1 105 ? 5.519 23.010 -1.752 1.00 9.84 89 GLY A CA 1
ATOM 706 C C . GLY A 1 105 ? 5.645 21.572 -2.176 1.00 9.21 89 GLY A C 1
ATOM 707 O O . GLY A 1 105 ? 6.437 20.827 -1.576 1.00 9.37 89 GLY A O 1
ATOM 708 N N . VAL A 1 106 ? 4.955 21.185 -3.248 1.00 9.40 90 VAL A N 1
ATOM 709 C CA . VAL A 1 106 ? 5.025 19.803 -3.751 1.00 9.30 90 VAL A CA 1
ATOM 710 C C . VAL A 1 106 ? 5.578 19.807 -5.168 1.00 9.38 90 VAL A C 1
ATOM 711 O O . VAL A 1 106 ? 5.135 20.595 -6.029 1.00 10.55 90 VAL A O 1
ATOM 715 N N . ALA A 1 107 ? 6.515 18.910 -5.408 1.00 9.10 91 ALA A N 1
ATOM 716 C CA . ALA A 1 107 ? 7.048 18.692 -6.748 1.00 9.66 91 ALA A CA 1
ATOM 717 C C . ALA A 1 107 ? 6.000 18.003 -7.629 1.00 9.36 91 ALA A C 1
ATOM 718 O O . ALA A 1 107 ? 5.435 16.966 -7.247 1.00 10.69 91 ALA A O 1
ATOM 720 N N . VAL A 1 108 ? 5.749 18.555 -8.800 1.00 10.80 92 VAL A N 1
ATOM 721 C CA . VAL A 1 108 ? 4.773 17.985 -9.723 1.00 12.68 92 VAL A CA 1
ATOM 722 C C . VAL A 1 108 ? 5.457 17.767 -11.059 1.00 14.09 92 VAL A C 1
ATOM 723 O O . VAL A 1 108 ? 6.113 18.710 -11.585 1.00 15.87 92 VAL A O 1
ATOM 727 N N A ASP A 1 109 ? 5.321 16.565 -11.597 0.50 14.25 93 ASP A N 1
ATOM 728 N N B ASP A 1 109 ? 5.367 16.542 -11.581 0.50 14.59 9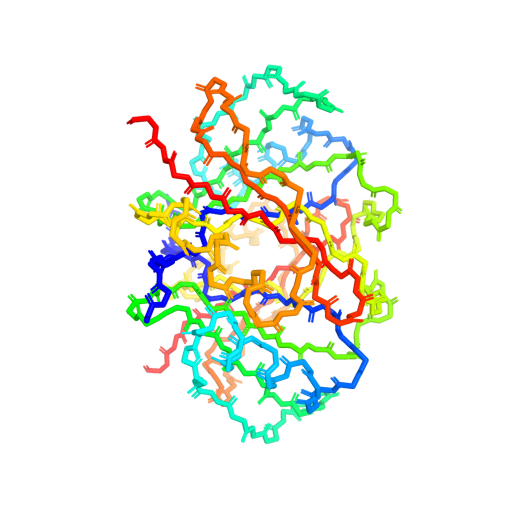3 ASP A N 1
ATOM 729 C CA A ASP A 1 109 ? 5.778 16.267 -12.938 0.50 16.04 93 ASP A CA 1
ATOM 730 C CA B ASP A 1 109 ? 5.795 16.227 -12.946 0.50 16.68 93 ASP A CA 1
ATOM 731 C C A ASP A 1 109 ? 4.569 16.388 -13.857 0.50 16.52 93 ASP A C 1
ATOM 732 C C B ASP A 1 109 ? 4.579 16.376 -13.862 0.50 16.93 93 ASP A C 1
ATOM 733 O O A ASP A 1 109 ? 3.585 15.647 -13.709 0.50 16.16 93 ASP A O 1
ATOM 734 O O B ASP A 1 109 ? 3.605 15.619 -13.728 0.50 16.65 93 ASP A O 1
ATOM 743 N N . GLY A 1 110 ? 4.627 17.342 -14.783 1.00 17.77 94 GLY 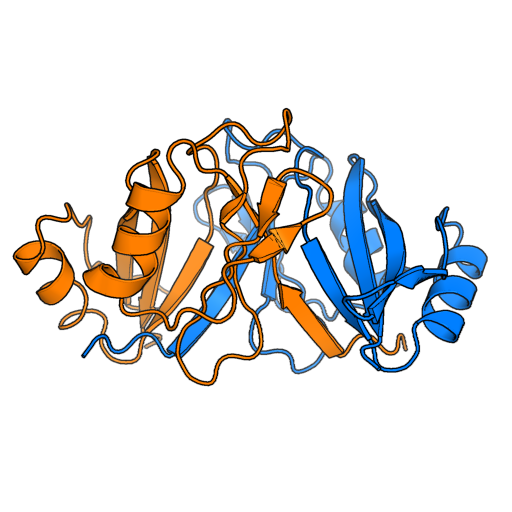A N 1
ATOM 744 C CA . GLY A 1 110 ? 3.500 17.666 -15.670 1.00 18.16 94 GLY A CA 1
ATOM 745 C C . GLY A 1 110 ? 2.908 18.996 -15.276 1.00 20.23 94 GLY A C 1
ATOM 746 O O . GLY A 1 110 ? 3.550 19.743 -14.544 1.00 21.06 94 GLY A O 1
ATOM 747 N N . PRO A 1 111 ? 1.683 19.313 -15.702 1.00 21.46 95 PRO A N 1
ATOM 748 C CA . PRO A 1 111 ? 0.827 18.402 -16.466 1.00 22.90 95 PRO A CA 1
ATOM 749 C C . PRO A 1 111 ? 1.252 18.286 -17.918 1.00 22.39 95 PRO A C 1
ATOM 750 O O . PRO A 1 111 ? 1.874 19.216 -18.469 1.00 22.87 95 PRO A O 1
ATOM 754 N N . LYS A 1 112 ? 0.976 17.130 -18.503 1.00 22.23 96 LYS A N 1
ATOM 755 C CA . LYS A 1 112 ? 1.211 16.904 -19.928 1.00 23.15 96 LYS A CA 1
ATOM 756 C C . LYS A 1 112 ? 0.019 16.151 -20.507 1.00 21.03 96 LYS A C 1
ATOM 757 O O . LYS A 1 112 ? -0.631 15.346 -19.812 1.00 20.37 96 LYS A O 1
ATOM 763 N N . ASN A 1 113 ? -0.264 16.398 -21.783 1.00 20.27 97 ASN A N 1
ATOM 764 C CA . ASN A 1 113 ? -1.304 15.656 -22.490 1.00 20.40 97 ASN A CA 1
ATOM 765 C C . ASN A 1 113 ? -0.880 14.195 -22.661 1.00 18.96 97 ASN A C 1
ATOM 766 O O . ASN A 1 113 ? 0.303 13.915 -22.860 1.00 20.60 97 ASN A O 1
ATOM 771 N N . THR A 1 114 ? -1.845 13.259 -22.558 1.00 21.62 98 THR A N 1
ATOM 772 C CA . THR A 1 114 ? -1.637 11.813 -22.820 1.00 22.57 98 THR A CA 1
ATOM 773 C C . THR A 1 114 ? -2.869 11.204 -23.563 1.00 24.61 98 THR A C 1
ATOM 774 O O . THR A 1 114 ? -3.876 11.888 -23.694 1.00 25.55 98 THR A O 1
ATOM 778 N N . PRO A 1 115 ? -2.786 9.933 -24.030 1.00 27.15 99 PRO A N 1
ATOM 779 C CA . PRO A 1 115 ? -3.957 9.250 -24.645 1.00 29.56 99 PRO A CA 1
ATOM 780 C C . PRO A 1 115 ? -5.111 8.881 -23.704 1.00 31.98 99 PRO A C 1
ATOM 781 O O . PRO A 1 115 ? -6.228 8.656 -24.177 1.00 32.88 99 PRO A O 1
ATOM 785 N N . TRP A 1 116 ? -4.825 8.765 -22.406 1.00 32.09 100 TRP A N 1
ATOM 786 C CA . TRP A 1 116 ? -5.837 8.491 -21.385 1.00 32.55 100 TRP A CA 1
ATOM 787 C C . TRP A 1 116 ? -6.289 9.785 -20.691 1.00 28.79 100 TRP A C 1
ATOM 788 O O . TRP A 1 116 ? -7.152 9.740 -19.809 1.00 29.69 100 TRP A O 1
ATOM 799 N N . GLY A 1 117 ? -5.720 10.928 -21.102 1.00 25.98 101 GLY A N 1
ATOM 800 C CA . GLY A 1 117 ? -6.062 12.262 -20.582 1.00 23.78 101 GLY A CA 1
ATOM 801 C C . GLY A 1 117 ? -4.823 13.096 -20.229 1.00 21.94 101 GLY A C 1
ATOM 802 O O . GLY A 1 117 ? -3.696 12.609 -20.425 1.00 23.60 101 GLY A O 1
ATOM 803 N N . ARG A 1 118 ? -5.044 14.331 -19.742 1.00 19.44 102 ARG A N 1
ATOM 804 C CA . ARG A 1 118 ? -3.960 15.278 -19.360 1.00 19.13 102 ARG A CA 1
ATOM 805 C C . ARG A 1 118 ? -3.609 15.017 -17.903 1.00 17.64 102 ARG A C 1
ATOM 806 O O . ARG A 1 118 ? -4.454 15.169 -16.994 1.00 16.25 102 ARG A O 1
ATOM 814 N N . GLN A 1 119 ? -2.373 14.613 -17.692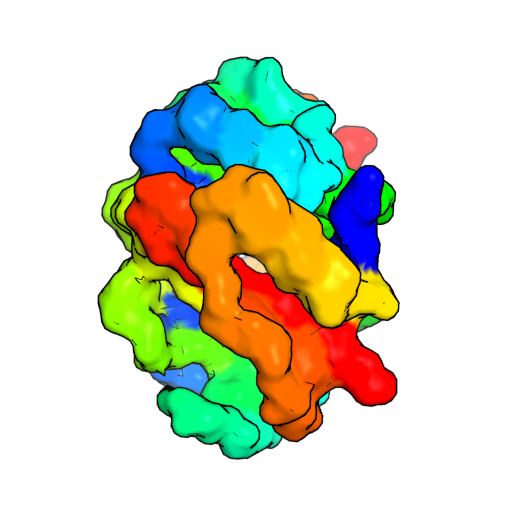 1.00 16.48 103 GLN A N 1
ATOM 815 C CA . GLN A 1 119 ? -1.987 13.983 -16.446 1.00 16.38 103 GLN A CA 1
ATOM 816 C C . GLN A 1 119 ? -0.775 14.633 -15.803 1.00 14.97 103 GLN A C 1
ATOM 817 O O . GLN A 1 119 ? 0.079 15.213 -16.487 1.00 17.18 103 GLN A O 1
ATOM 823 N N . ALA A 1 120 ? -0.676 14.500 -14.483 1.00 13.24 104 ALA A N 1
ATOM 824 C CA . ALA A 1 120 ? 0.494 14.916 -13.736 1.00 13.14 104 ALA A CA 1
ATOM 825 C C . ALA A 1 120 ? 0.727 13.891 -12.655 1.00 12.66 104 ALA A C 1
ATOM 826 O O . ALA A 1 120 ? -0.177 13.122 -12.332 1.00 13.31 104 ALA A O 1
ATOM 828 N N . MET A 1 121 ? 1.921 13.890 -12.092 1.00 12.63 105 MET A N 1
ATOM 829 C CA . MET A 1 121 ? 2.307 12.952 -11.037 1.00 13.00 105 MET A CA 1
ATOM 830 C C . MET A 1 121 ? 3.014 13.673 -9.896 1.00 10.64 105 MET A C 1
ATOM 831 O O . MET A 1 121 ? 3.788 14.620 -10.132 1.00 11.44 105 MET A O 1
ATOM 836 N N . PHE A 1 122 ? 2.771 13.212 -8.672 1.00 9.79 106 PHE A N 1
ATOM 837 C CA . PHE A 1 122 ? 3.489 13.728 -7.501 1.00 9.33 106 PHE A CA 1
ATOM 838 C C . PHE A 1 122 ? 3.589 12.609 -6.486 1.00 9.20 106 PHE A C 1
ATOM 839 O O . PHE A 1 122 ? 2.973 11.542 -6.676 1.00 11.02 106 PHE A O 1
ATOM 847 N N . SER A 1 123 ? 4.332 12.824 -5.412 1.00 9.36 107 SER A N 1
ATOM 848 C CA . SER A 1 123 ? 4.435 11.804 -4.383 1.00 9.57 107 SER A CA 1
ATOM 849 C C . SER A 1 123 ? 4.065 12.337 -3.018 1.00 8.72 107 SER A C 1
ATOM 850 O O . SER A 1 123 ? 4.105 13.542 -2.770 1.00 9.37 107 SER A O 1
ATOM 853 N N . ASP A 1 124 ? 3.665 11.411 -2.139 1.00 8.81 108 ASP A N 1
ATOM 854 C CA . ASP A 1 124 ? 3.395 11.736 -0.757 1.00 8.82 108 ASP A CA 1
ATOM 855 C C . ASP A 1 124 ? 4.694 11.657 0.072 1.00 8.74 108 ASP A C 1
ATOM 856 O O . ASP A 1 124 ? 5.754 11.330 -0.454 1.00 9.52 108 ASP A O 1
ATOM 861 N N . PRO A 1 125 ? 4.636 11.952 1.377 1.00 9.12 109 PRO A N 1
ATOM 862 C CA . PRO A 1 125 ? 5.851 11.989 2.182 1.00 10.04 109 PRO A CA 1
ATOM 863 C C . PRO A 1 125 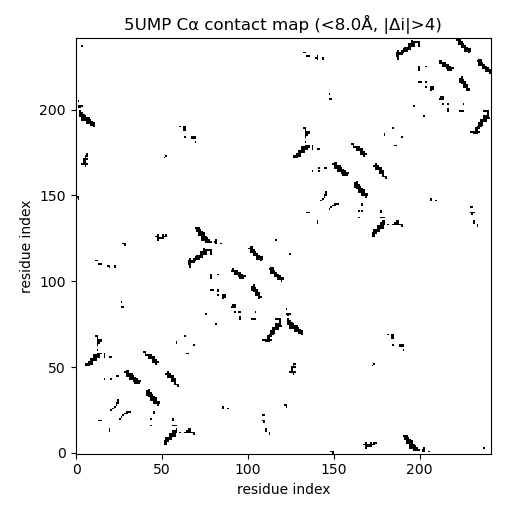? 6.628 10.694 2.236 1.00 10.06 109 PRO A C 1
ATOM 864 O O . PRO A 1 125 ? 7.834 10.736 2.483 1.00 12.41 109 PRO A O 1
ATOM 868 N N . ASP A 1 126 ? 5.975 9.556 2.041 1.00 9.66 110 ASP A N 1
ATOM 869 C CA . ASP A 1 126 ? 6.654 8.273 2.029 1.00 10.24 110 ASP A CA 1
ATOM 870 C C . ASP A 1 126 ? 7.139 7.837 0.671 1.00 9.79 110 ASP A C 1
ATOM 871 O O . ASP A 1 126 ? 7.892 6.880 0.586 1.00 10.38 110 ASP A O 1
ATOM 876 N N . GLY A 1 127 ? 6.703 8.514 -0.382 1.00 9.96 111 GLY A N 1
ATOM 877 C CA . GLY A 1 127 ? 7.046 8.161 -1.737 1.00 9.88 111 GLY A CA 1
ATOM 878 C C . GLY A 1 127 ? 5.967 7.416 -2.504 1.00 9.22 111 GLY A C 1
ATOM 879 O O . GLY A 1 127 ? 6.208 7.018 -3.645 1.00 9.98 111 GLY A O 1
ATOM 880 N N . ASN A 1 128 ? 4.772 7.213 -1.939 1.00 8.97 112 ASN A N 1
ATOM 881 C CA . ASN A 1 128 ? 3.662 6.691 -2.753 1.00 8.93 112 ASN A CA 1
ATOM 882 C C . ASN A 1 128 ? 3.403 7.676 -3.889 1.00 8.62 112 ASN A C 1
ATOM 883 O O . ASN A 1 128 ? 3.434 8.894 -3.677 1.00 9.24 112 ASN A O 1
ATOM 888 N N . VAL A 1 129 ? 3.181 7.170 -5.090 1.00 8.65 113 VAL A N 1
ATOM 889 C CA . VAL A 1 129 ? 3.059 8.015 -6.288 1.00 9.61 113 VAL A CA 1
ATOM 890 C C . VAL A 1 129 ? 1.605 8.173 -6.684 1.00 9.54 113 VAL A C 1
ATOM 891 O O . VAL A 1 129 ? 0.899 7.165 -6.893 1.00 10.43 113 VAL A O 1
ATOM 895 N N . ILE A 1 130 ? 1.180 9.415 -6.768 1.00 10.02 114 ILE A N 1
ATOM 896 C CA . ILE A 1 130 ? -0.200 9.775 -7.007 1.00 10.62 114 ILE A CA 1
ATOM 897 C C . ILE A 1 130 ? -0.271 10.502 -8.354 1.00 9.81 114 ILE A C 1
ATOM 898 O O . ILE A 1 130 ? 0.488 11.451 -8.620 1.00 10.90 114 ILE A O 1
ATOM 903 N N . GLY A 1 131 ? -1.199 10.089 -9.211 1.00 10.00 115 GLY A N 1
ATOM 904 C CA . GLY A 1 131 ? -1.475 10.792 -10.446 1.00 10.24 115 GLY A CA 1
ATOM 905 C C . GLY A 1 131 ? -2.718 11.630 -10.384 1.00 9.60 115 GLY A C 1
ATOM 906 O O . GLY A 1 131 ? -3.654 11.339 -9.625 1.00 9.82 115 GLY A O 1
ATOM 907 N N . LEU A 1 132 ? -2.727 12.672 -11.220 1.00 10.29 116 LEU A N 1
ATOM 908 C CA . LEU A 1 132 ? -3.908 13.474 -11.502 1.00 10.56 116 LEU A CA 1
ATOM 909 C C . LEU A 1 132 ? -4.238 13.295 -12.957 1.00 11.14 116 LEU A C 1
ATOM 910 O O . LEU A 1 132 ? -3.330 13.231 -13.799 1.00 13.26 116 LEU A O 1
ATOM 915 N N . ASN A 1 133 ? -5.527 13.198 -13.276 1.00 10.94 117 ASN A N 1
ATOM 916 C CA . ASN A 1 133 ? -5.971 13.119 -14.659 1.00 12.34 117 ASN A CA 1
ATOM 917 C C . ASN A 1 133 ? -7.231 13.915 -14.888 1.00 12.59 117 ASN A C 1
ATOM 918 O O . ASN A 1 133 ? -8.231 13.719 -14.184 1.00 11.92 117 ASN A O 1
ATOM 923 N N . GLN A 1 134 ? -7.178 14.824 -15.873 1.00 14.02 118 GLN A N 1
ATOM 924 C CA . GLN A 1 134 ? -8.362 15.480 -16.415 1.00 16.09 118 GLN A CA 1
ATOM 925 C C . GLN A 1 134 ? -8.645 14.866 -17.780 1.00 17.87 118 GLN A C 1
ATOM 926 O O . GLN A 1 134 ? -7.876 15.080 -18.724 1.00 18.56 118 GLN A O 1
ATOM 932 N N . PRO A 1 135 ? -9.715 14.048 -17.891 1.00 21.16 119 PRO A N 1
ATOM 933 C CA . PRO A 1 135 ? -10.011 13.422 -19.184 1.00 23.01 119 PRO A CA 1
ATOM 934 C C . PRO A 1 135 ? -10.395 14.427 -20.255 1.00 24.14 119 PRO A C 1
ATOM 935 O O . PRO A 1 135 ? -10.864 15.511 -19.935 1.00 23.60 119 PRO A O 1
ATOM 939 N N . SER A 1 136 ? -10.207 14.046 -21.519 1.00 28.88 120 SER A N 1
ATOM 940 C CA . SER A 1 136 ? -10.592 14.898 -22.658 1.00 31.48 120 SER A CA 1
ATOM 941 C C . SER A 1 136 ? -12.112 15.078 -22.741 1.00 32.62 120 SER A C 1
ATOM 942 O O . SER A 1 136 ? -12.874 14.353 -22.090 1.00 31.82 120 SER A O 1
ATOM 945 N N . HIS B 1 16 ? -10.010 25.147 -2.257 1.00 25.63 0 HIS B N 1
ATOM 946 C CA . HIS B 1 16 ? -10.332 23.710 -2.523 1.00 24.12 0 HIS B CA 1
ATOM 947 C C . HIS B 1 16 ? -9.740 23.214 -3.875 1.00 23.58 0 HIS B C 1
ATOM 948 O O . HIS B 1 16 ? -9.740 23.916 -4.876 1.00 25.07 0 HIS B O 1
ATOM 955 N N . MET B 1 17 ? -9.203 21.996 -3.882 1.00 20.84 1 MET B N 1
ATOM 956 C CA . MET B 1 17 ? -8.725 21.344 -5.122 1.00 18.15 1 MET B CA 1
ATOM 957 C C . MET B 1 17 ? -9.904 20.891 -6.004 1.00 17.42 1 MET B C 1
ATOM 958 O O . MET B 1 17 ? -10.992 20.726 -5.504 1.00 18.99 1 MET B O 1
ATOM 963 N N . ALA B 1 18 ? -9.653 20.678 -7.289 1.00 14.98 2 ALA B N 1
ATOM 964 C CA . ALA B 1 18 ? -10.692 20.238 -8.264 1.00 15.08 2 ALA B CA 1
ATOM 965 C C . ALA B 1 18 ? -10.820 18.731 -8.445 1.00 14.17 2 ALA B C 1
ATOM 966 O O . ALA B 1 18 ? -11.554 18.255 -9.324 1.00 14.82 2 ALA B O 1
ATOM 968 N N . ILE B 1 19 ? -10.095 17.985 -7.622 1.00 13.44 3 ILE B N 1
ATOM 969 C CA . ILE B 1 19 ? -10.164 16.533 -7.610 1.00 12.10 3 ILE B CA 1
ATOM 970 C C . ILE B 1 19 ? -11.573 16.103 -7.217 1.00 12.02 3 ILE B C 1
ATOM 971 O O . ILE B 1 19 ? -12.123 16.578 -6.207 1.00 14.26 3 ILE B O 1
ATOM 976 N N . SER B 1 20 ? -12.153 15.194 -7.999 1.00 11.25 4 SER B N 1
ATOM 977 C CA . SER B 1 20 ? -13.502 14.694 -7.699 1.00 11.06 4 SER B CA 1
ATOM 978 C C . SER B 1 20 ? -13.529 13.340 -7.032 1.00 10.08 4 SER B C 1
ATOM 979 O O . SER B 1 20 ? -14.357 13.107 -6.166 1.00 11.02 4 SER B O 1
ATOM 982 N N . HIS B 1 21 ? -12.658 12.422 -7.456 1.00 9.43 5 HIS B N 1
ATOM 983 C CA . HIS B 1 21 ? -12.687 11.049 -6.970 1.00 9.32 5 HIS B CA 1
ATOM 984 C C . HIS B 1 21 ? -11.454 10.328 -7.451 1.00 8.55 5 HIS B C 1
ATOM 985 O O . HIS B 1 21 ? -10.763 10.814 -8.360 1.00 9.11 5 HIS B O 1
ATOM 992 N N . VAL B 1 22 ? -11.193 9.166 -6.868 1.00 8.30 6 VAL B N 1
ATOM 993 C CA . VAL B 1 22 ? -10.168 8.287 -7.390 1.00 7.84 6 VAL B CA 1
ATOM 994 C C . VAL B 1 22 ? -10.675 7.716 -8.717 1.00 8.20 6 VAL B C 1
ATOM 995 O O . VAL B 1 22 ? -11.721 7.035 -8.742 1.00 8.72 6 VAL B O 1
ATOM 999 N N . GLN B 1 23 ? -9.983 7.962 -9.811 1.00 8.20 7 GLN B N 1
ATOM 1000 C CA . GLN B 1 23 ? -10.362 7.358 -11.084 1.00 8.54 7 GLN B CA 1
ATOM 1001 C C . GLN B 1 23 ? -10.115 5.853 -11.056 1.00 8.59 7 GLN B C 1
ATOM 1002 O O . GLN B 1 23 ? -10.995 5.058 -11.434 1.00 8.72 7 GLN B O 1
ATOM 1008 N N . LEU B 1 24 ? -8.916 5.470 -10.631 1.00 8.41 8 LEU B N 1
ATOM 1009 C CA . LEU B 1 24 ? -8.515 4.074 -10.623 1.00 8.60 8 LEU B CA 1
ATOM 1010 C C . LEU B 1 24 ? -7.312 3.895 -9.711 1.00 8.11 8 LEU B C 1
ATOM 1011 O O . LEU B 1 24 ? -6.601 4.868 -9.378 1.00 8.41 8 LEU B O 1
ATOM 1016 N N . PHE B 1 25 ? -7.124 2.651 -9.301 1.00 8.03 9 PHE B N 1
ATOM 1017 C CA . PHE B 1 25 ? -5.932 2.273 -8.549 1.00 8.09 9 PHE B CA 1
ATOM 1018 C C . PHE B 1 25 ? -5.505 0.898 -9.027 1.00 8.04 9 PHE B C 1
ATOM 1019 O O . PHE B 1 25 ? -6.245 0.233 -9.774 1.00 8.69 9 PHE B O 1
ATOM 1027 N N . SER B 1 26 ? -4.306 0.501 -8.644 1.00 8.00 10 SER B N 1
ATOM 1028 C CA . SER B 1 26 ? -3.656 -0.674 -9.222 1.00 8.86 10 SER B CA 1
ATOM 1029 C C . SER B 1 26 ? -3.587 -1.857 -8.279 1.00 8.44 10 SER B C 1
ATOM 1030 O O . SER B 1 26 ? -3.318 -1.713 -7.085 1.00 9.76 10 SER B O 1
ATOM 1033 N N . VAL B 1 27 ? -3.784 -3.046 -8.846 1.00 8.50 11 VAL B N 1
ATOM 1034 C CA . VAL B 1 27 ? -3.748 -4.312 -8.121 1.00 8.73 11 VAL B CA 1
ATOM 1035 C C . VAL B 1 27 ? -2.662 -5.150 -8.777 1.00 8.42 11 VAL B C 1
ATOM 1036 O O . VAL B 1 27 ? -2.724 -5.384 -9.995 1.00 8.74 11 VAL B O 1
ATOM 1040 N N . PRO B 1 28 ? -1.641 -5.572 -8.011 1.00 8.78 12 PRO B N 1
ATOM 1041 C CA . PRO B 1 28 ? -0.487 -6.241 -8.614 1.00 9.50 12 PRO B CA 1
ATOM 1042 C C . PRO B 1 28 ? -0.740 -7.727 -8.802 1.00 9.25 12 PRO B C 1
ATOM 1043 O O . PRO B 1 28 ? -1.016 -8.457 -7.850 1.00 9.53 12 PRO B O 1
ATOM 1047 N N . VAL B 1 29 ? -0.636 -8.168 -10.051 1.00 10.06 13 VAL B N 1
ATOM 1048 C CA . VAL B 1 29 ? -0.887 -9.536 -10.425 1.00 10.45 13 VAL B CA 1
ATOM 1049 C C . VAL B 1 29 ? 0.304 -10.089 -11.224 1.00 11.04 13 VAL B C 1
ATOM 1050 O O . VAL B 1 29 ? 1.204 -9.358 -11.620 1.00 12.42 13 VAL B O 1
ATOM 1054 N N . SER B 1 30 ? 0.303 -11.410 -11.416 1.00 11.65 14 SER B N 1
ATOM 1055 C CA . SER B 1 30 ? 1.346 -12.080 -12.208 1.00 12.99 14 SER B CA 1
ATOM 1056 C C . SER B 1 30 ? 0.731 -12.414 -13.549 1.00 13.32 14 SER B C 1
ATOM 1057 O O . SER B 1 30 ? 0.909 -11.679 -14.534 1.00 16.14 14 SER B O 1
ATOM 1060 N N . ASP B 1 31 ? -0.048 -13.470 -13.581 1.00 13.13 15 ASP B N 1
ATOM 1061 C CA . ASP B 1 31 ? -0.697 -13.912 -14.801 1.00 13.16 15 ASP B CA 1
ATOM 1062 C C . ASP B 1 31 ? -1.946 -13.048 -14.989 1.00 12.76 15 ASP B C 1
ATOM 1063 O O . ASP B 1 31 ? -2.956 -13.197 -14.276 1.00 12.78 15 ASP B O 1
ATOM 1068 N N . GLN B 1 32 ? -1.882 -12.145 -15.959 1.00 13.23 16 GLN B N 1
ATOM 1069 C CA . GLN B 1 32 ? -2.976 -11.213 -16.207 1.00 13.60 16 GLN B CA 1
ATOM 1070 C C . GLN B 1 32 ? -4.208 -11.865 -16.787 1.00 14.06 16 GLN B C 1
ATOM 1071 O O . GLN B 1 32 ? -5.320 -11.370 -16.553 1.00 14.80 16 GLN B O 1
ATOM 1077 N N . GLU B 1 33 ? -4.047 -12.940 -17.556 1.00 14.68 17 GLU B N 1
ATOM 1078 C CA . GLU B 1 33 ? -5.193 -13.651 -18.068 1.00 15.33 17 GLU B CA 1
ATOM 1079 C C . GLU B 1 33 ? -6.016 -14.298 -16.962 1.00 14.15 17 GLU B C 1
ATOM 1080 O O . GLU B 1 33 ? -7.236 -14.180 -16.942 1.00 14.26 17 GLU B O 1
ATOM 1086 N N . LYS B 1 34 ? -5.337 -14.975 -16.044 1.00 13.62 18 LYS B N 1
ATOM 1087 C CA . LYS B 1 34 ? -5.983 -15.585 -14.898 1.00 13.58 18 LYS B CA 1
ATOM 1088 C C . LYS B 1 34 ? -6.595 -14.523 -13.999 1.00 11.91 18 LYS B C 1
ATOM 1089 O O . LYS B 1 34 ? -7.678 -14.722 -13.464 1.00 12.68 18 LYS B O 1
ATOM 1095 N N . ALA B 1 35 ? -5.918 -13.397 -13.836 1.00 11.80 19 ALA B N 1
ATOM 1096 C CA . ALA B 1 35 ? -6.504 -12.318 -13.033 1.00 11.30 19 ALA B CA 1
ATOM 1097 C C . ALA B 1 35 ? -7.748 -11.725 -13.675 1.00 11.65 19 ALA B C 1
ATOM 1098 O O . ALA B 1 35 ? -8.779 -11.538 -13.011 1.00 11.28 19 ALA B O 1
ATOM 1100 N N . LYS B 1 36 ? -7.685 -11.486 -14.979 1.00 12.69 20 LYS B N 1
ATOM 1101 C CA . LYS B 1 36 ? -8.851 -10.991 -15.726 1.00 13.58 20 LYS B CA 1
ATOM 1102 C C . LYS B 1 36 ? -10.042 -11.891 -15.517 1.00 13.15 20 LYS B C 1
ATOM 1103 O O . LYS B 1 36 ? -11.131 -11.426 -15.199 1.00 13.57 20 LYS B O 1
ATOM 1109 N N . ASP B 1 37 ? -9.846 -13.180 -15.749 1.00 13.61 21 ASP B N 1
ATOM 1110 C CA . ASP B 1 37 ? -10.927 -14.119 -15.629 1.00 14.07 21 ASP B CA 1
ATOM 1111 C C . ASP B 1 37 ? -11.481 -14.168 -14.204 1.00 12.88 21 ASP B C 1
ATOM 1112 O O . ASP B 1 37 ? -12.691 -14.263 -14.008 1.00 13.16 21 ASP B O 1
ATOM 1117 N N . PHE B 1 38 ? -10.609 -14.051 -13.213 1.00 11.68 22 PHE B N 1
ATOM 1118 C CA . PHE B 1 38 ? -11.063 -14.025 -11.831 1.00 11.46 22 PHE B CA 1
ATOM 1119 C C . PHE B 1 38 ? -11.944 -12.810 -11.540 1.00 10.37 22 PHE B C 1
ATOM 1120 O O . PHE B 1 38 ? -13.064 -12.937 -11.045 1.00 10.57 22 PHE B O 1
ATOM 1128 N N . TYR B 1 39 ? -11.454 -11.620 -11.859 1.00 10.11 23 TYR B N 1
ATOM 1129 C CA . TYR B 1 39 ? -12.217 -10.424 -11.506 1.00 10.02 23 TYR B CA 1
ATOM 1130 C C . TYR B 1 39 ? -13.501 -10.313 -12.298 1.00 10.19 23 TYR B C 1
ATOM 1131 O O . TYR B 1 39 ? -14.510 -9.857 -11.776 1.00 10.87 23 TYR B O 1
ATOM 1140 N N . VAL B 1 40 ? -13.469 -10.706 -13.575 1.00 10.67 24 VAL B N 1
ATOM 1141 C CA . VAL B 1 40 ? -14.651 -10.588 -14.418 1.00 12.02 24 VAL B CA 1
ATOM 1142 C C . VAL B 1 40 ? -15.632 -11.736 -14.139 1.00 12.52 24 VAL B C 1
ATOM 1143 O O . VAL B 1 40 ? -16.794 -11.491 -13.822 1.00 13.90 24 VAL B O 1
ATOM 1147 N N . GLU B 1 41 ? -15.173 -12.969 -14.268 1.00 12.96 25 GLU B N 1
ATOM 1148 C CA . GLU B 1 41 ? -16.081 -14.112 -14.208 1.00 14.31 25 GLU B CA 1
ATOM 1149 C C . GLU B 1 41 ? -16.426 -14.521 -12.793 1.00 14.44 25 GLU B C 1
ATOM 1150 O O . GLU B 1 41 ? -17.578 -14.851 -12.509 1.00 17.64 25 GLU B O 1
ATOM 1156 N N . THR B 1 42 ? -15.458 -14.526 -11.895 1.00 12.91 26 THR B N 1
ATOM 1157 C CA . THR B 1 42 ? -15.707 -14.983 -10.536 1.00 13.44 26 THR B CA 1
ATOM 1158 C C . THR B 1 42 ? -16.258 -13.884 -9.667 1.00 13.58 26 THR B C 1
ATOM 1159 O O . THR B 1 42 ? -17.271 -14.089 -8.986 1.00 14.44 26 THR B O 1
ATOM 1163 N N . VAL B 1 43 ? -15.635 -12.709 -9.676 1.00 12.30 27 VAL B N 1
ATOM 1164 C CA . VAL B 1 43 ? -16.100 -11.623 -8.821 1.00 12.80 27 VAL B CA 1
ATOM 1165 C C . VAL B 1 43 ? -17.245 -10.830 -9.468 1.00 12.73 27 VAL B C 1
ATOM 1166 O O . VAL B 1 43 ? -17.987 -10.120 -8.770 1.00 13.96 27 VAL B O 1
ATOM 1170 N N . GLY B 1 44 ? -17.384 -10.929 -10.785 1.00 12.09 28 GLY B N 1
ATOM 1171 C CA . GLY B 1 44 ? -18.505 -10.316 -11.481 1.00 12.33 28 GLY B CA 1
ATOM 1172 C C . GLY B 1 44 ? -18.296 -8.875 -11.924 1.00 11.87 28 GLY B C 1
ATOM 1173 O O . GLY B 1 44 ? -19.276 -8.198 -12.282 1.00 13.24 28 GLY B O 1
ATOM 1174 N N . PHE B 1 45 ? -17.055 -8.387 -11.966 1.00 11.30 29 PHE B N 1
ATOM 1175 C CA . PHE B 1 45 ? -16.794 -7.043 -12.472 1.00 10.93 29 PHE B CA 1
ATOM 1176 C C . PHE B 1 45 ? -16.989 -6.996 -13.975 1.00 10.91 29 PHE B C 1
ATOM 1177 O O . PHE B 1 45 ? -16.858 -8.010 -14.679 1.00 12.07 29 PHE B O 1
ATOM 1185 N N . ASP B 1 46 ? -17.259 -5.795 -14.474 1.00 11.56 30 ASP B N 1
ATOM 1186 C CA . ASP B 1 46 ? -17.204 -5.543 -15.914 1.00 12.49 30 ASP B CA 1
ATOM 1187 C C . ASP B 1 46 ? -15.761 -5.335 -16.350 1.00 11.64 30 ASP B C 1
ATOM 1188 O O . ASP B 1 46 ? -14.949 -4.734 -15.617 1.00 11.39 30 ASP B O 1
ATOM 1193 N N . LEU B 1 47 ? -15.447 -5.777 -17.573 1.00 12.08 31 LEU B N 1
ATOM 1194 C CA . LEU B 1 47 ? -14.178 -5.459 -18.213 1.00 12.07 31 LEU B CA 1
ATOM 1195 C C . LEU B 1 47 ? -14.338 -4.123 -18.911 1.00 11.80 31 LEU B C 1
ATOM 1196 O O . LEU B 1 47 ? -15.156 -4.011 -19.842 1.00 13.49 31 LEU B O 1
ATOM 1201 N N . LEU B 1 48 ? -13.600 -3.116 -18.479 1.00 11.65 32 LEU B N 1
ATOM 1202 C CA . LEU B 1 48 ? -13.640 -1.792 -19.081 1.00 12.14 32 LEU B CA 1
ATOM 1203 C C . LEU B 1 48 ? -12.642 -1.613 -20.216 1.00 11.95 32 LEU B C 1
ATOM 1204 O O . LEU B 1 48 ? -12.929 -0.876 -21.167 1.00 12.93 32 LEU B O 1
ATOM 1209 N N . ALA B 1 49 ? -11.485 -2.239 -20.132 1.00 12.70 33 ALA B N 1
ATOM 1210 C CA . ALA B 1 49 ? -10.447 -2.061 -21.156 1.00 13.92 33 ALA B CA 1
ATOM 1211 C C . ALA B 1 49 ? -9.507 -3.235 -21.112 1.00 14.31 33 ALA B C 1
ATOM 1212 O O . ALA B 1 49 ? -9.230 -3.787 -20.031 1.00 14.30 33 ALA B O 1
ATOM 1214 N N . ASP B 1 50 ? -9.014 -3.643 -22.289 1.00 15.64 34 ASP B N 1
ATOM 1215 C CA . ASP B 1 50 ? -7.970 -4.659 -22.403 1.00 18.28 34 ASP B CA 1
ATOM 1216 C C . ASP B 1 50 ? -7.198 -4.291 -23.660 1.00 18.70 34 ASP B C 1
ATOM 1217 O O . ASP B 1 50 ? -7.601 -4.651 -24.792 1.00 21.72 34 ASP B O 1
ATOM 1222 N N . GLN B 1 51 ? -6.114 -3.552 -23.489 1.00 18.17 35 GLN B N 1
ATOM 1223 C CA . GLN B 1 51 ? -5.473 -2.897 -24.618 1.00 19.70 35 GLN B CA 1
ATOM 1224 C C . GLN B 1 51 ? -4.023 -2.609 -24.298 1.00 19.53 35 GLN B C 1
ATOM 1225 O O . GLN B 1 51 ? -3.607 -2.705 -23.141 1.00 19.82 35 GLN B O 1
ATOM 1231 N N . PRO B 1 52 ? -3.224 -2.259 -25.328 1.00 20.06 36 PRO B N 1
ATOM 1232 C CA . PRO B 1 52 ? -1.838 -1.927 -25.040 1.00 20.91 36 PRO B CA 1
ATOM 1233 C C . PRO B 1 52 ? -1.711 -0.694 -24.155 1.00 21.64 36 PRO B C 1
ATOM 1234 O O . PRO B 1 52 ? -2.476 0.258 -24.316 1.00 22.24 36 PRO B O 1
ATOM 1238 N N . GLY B 1 53 ? -0.777 -0.747 -23.206 1.00 22.76 37 GLY B N 1
ATOM 1239 C CA . GLY B 1 53 ? -0.449 0.379 -22.346 1.00 23.25 37 GLY B CA 1
ATOM 1240 C C . GLY B 1 53 ? 1.033 0.663 -22.457 1.00 24.34 37 GLY B C 1
ATOM 1241 O O . GLY B 1 53 ? 1.776 -0.099 -23.084 1.00 25.49 37 GLY B O 1
ATOM 1242 N N . VAL B 1 54 ? 1.454 1.750 -21.822 1.00 26.59 38 VAL B N 1
ATOM 1243 C CA . VAL B 1 54 ? 2.854 2.212 -21.864 1.00 28.08 38 VAL B CA 1
ATOM 1244 C C . VAL B 1 54 ? 3.798 1.162 -21.276 1.00 27.70 38 VAL B C 1
ATOM 1245 O O . VAL B 1 54 ? 4.849 0.874 -21.855 1.00 28.07 38 VAL B O 1
ATOM 1249 N N . HIS B 1 55 ? 3.407 0.575 -20.141 1.00 26.42 39 HIS B N 1
ATOM 1250 C CA . HIS B 1 55 ? 4.283 -0.321 -19.373 1.00 26.31 39 HIS B CA 1
ATOM 1251 C C . HIS B 1 55 ? 3.920 -1.793 -19.456 1.00 23.88 39 HIS B C 1
ATOM 1252 O O . HIS B 1 55 ? 4.577 -2.631 -18.835 1.00 23.78 39 HIS B O 1
ATOM 1259 N N . GLY B 1 56 ? 2.899 -2.120 -20.234 1.00 22.39 40 GLY B N 1
ATOM 1260 C CA . GLY B 1 56 ? 2.385 -3.476 -20.307 1.00 21.22 40 GLY B CA 1
ATOM 1261 C C . GLY B 1 56 ? 0.943 -3.452 -20.751 1.00 20.05 40 GLY B C 1
ATOM 1262 O O . GLY B 1 56 ? 0.430 -2.413 -21.175 1.00 22.26 40 GLY B O 1
ATOM 1263 N N . ARG B 1 57 ? 0.305 -4.611 -20.683 1.00 18.06 41 ARG B N 1
ATOM 1264 C CA . ARG B 1 57 ? -1.097 -4.755 -21.063 1.00 17.08 41 ARG B CA 1
ATOM 1265 C C . ARG B 1 57 ? -1.967 -4.043 -20.040 1.00 14.87 41 ARG B C 1
ATOM 1266 O O . ARG B 1 57 ? -1.877 -4.334 -18.831 1.00 14.84 41 ARG B O 1
ATOM 1274 N N . TRP B 1 58 ? -2.785 -3.112 -20.515 1.00 14.59 42 TRP B N 1
ATOM 1275 C CA . TRP B 1 58 ? -3.707 -2.343 -19.691 1.00 14.05 42 TRP B CA 1
ATOM 1276 C C . TRP B 1 58 ? -5.036 -3.078 -19.592 1.00 12.84 42 TRP B C 1
ATOM 1277 O O . TRP B 1 58 ? -5.781 -3.166 -20.575 1.00 13.86 42 TRP B O 1
ATOM 1288 N N A LEU B 1 59 ? -5.318 -3.594 -18.388 0.50 12.27 43 LEU B N 1
ATOM 1289 N N B LEU B 1 59 ? -5.303 -3.615 -18.392 0.50 12.37 43 LEU B N 1
ATOM 1290 C CA A LEU B 1 59 ? -6.448 -4.468 -18.118 0.50 11.79 43 LEU B CA 1
ATOM 1291 C CA B LEU B 1 59 ? -6.462 -4.447 -18.108 0.50 11.96 43 LEU B CA 1
ATOM 1292 C C A LEU B 1 59 ? -7.216 -3.818 -16.965 0.50 10.89 43 LEU B C 1
ATOM 1293 C C B LEU B 1 59 ? -7.218 -3.803 -16.963 0.50 10.97 43 LEU B C 1
ATOM 1294 O O A LEU B 1 59 ? -6.722 -3.754 -15.829 0.50 10.87 43 LEU B O 1
ATOM 1295 O O B LEU B 1 59 ? -6.735 -3.761 -15.823 0.50 10.92 43 LEU B O 1
ATOM 1304 N N . GLN B 1 60 ? -8.398 -3.298 -17.261 1.00 10.73 44 GLN B N 1
ATOM 1305 C CA . GLN B 1 60 ? -9.145 -2.436 -16.333 1.00 10.42 44 GLN B CA 1
ATOM 1306 C C . GLN B 1 60 ? -10.511 -3.035 -16.090 1.00 9.61 44 GLN B C 1
ATOM 1307 O O . GLN B 1 60 ? -11.216 -3.371 -17.062 1.00 10.59 44 GLN B O 1
ATOM 1313 N N . VAL B 1 61 ? -10.893 -3.169 -14.815 1.00 9.34 45 VAL B N 1
ATOM 1314 C CA . VAL B 1 61 ? -12.136 -3.824 -14.412 1.00 9.46 45 VAL B CA 1
ATOM 1315 C C . VAL B 1 61 ? -12.815 -3.017 -13.318 1.00 9.85 45 VAL B C 1
ATOM 1316 O O . VAL B 1 61 ? -12.135 -2.283 -12.564 1.00 10.20 45 VAL B O 1
ATOM 1320 N N . ALA B 1 62 ? -14.134 -3.129 -13.204 1.00 10.10 46 ALA B N 1
ATOM 1321 C CA . ALA B 1 62 ? -14.843 -2.449 -12.115 1.00 10.87 46 ALA B CA 1
ATOM 1322 C C . ALA B 1 62 ? -16.231 -3.021 -11.967 1.00 11.49 46 ALA B C 1
ATOM 1323 O O . ALA B 1 62 ? -16.823 -3.487 -12.950 1.00 11.91 46 ALA B O 1
ATOM 1325 N N . PRO B 1 63 ? -16.807 -2.896 -10.763 1.00 12.46 47 PRO B N 1
ATOM 1326 C CA . PRO B 1 63 ? -18.229 -3.191 -10.634 1.00 14.36 47 PRO B CA 1
ATOM 1327 C C . PRO B 1 63 ? -19.036 -2.312 -11.577 1.00 14.76 47 PRO B C 1
ATOM 1328 O O . PRO B 1 63 ? -18.691 -1.140 -11.779 1.00 13.83 47 PRO B O 1
ATOM 1332 N N . LYS B 1 64 ? -20.105 -2.861 -12.164 1.00 16.98 48 LYS B N 1
ATOM 1333 C CA . LYS B 1 64 ? -20.922 -2.097 -13.085 1.00 18.34 48 LYS B CA 1
ATOM 1334 C C . LYS B 1 64 ? -21.429 -0.836 -12.405 1.00 17.45 48 LYS B C 1
ATOM 1335 O O . LYS B 1 64 ? -21.901 -0.872 -11.271 1.00 17.12 48 LYS B O 1
ATOM 1341 N N . GLY B 1 65 ? -21.240 0.265 -13.097 1.00 17.05 49 GLY B N 1
ATOM 1342 C CA . GLY B 1 65 ? -21.733 1.569 -12.676 1.00 17.47 49 GLY B CA 1
ATOM 1343 C C . GLY B 1 65 ? -20.850 2.331 -11.690 1.00 17.04 49 GLY B C 1
ATOM 1344 O O . GLY B 1 65 ? -21.196 3.445 -11.296 1.00 18.90 49 GLY B O 1
ATOM 1345 N N . ALA B 1 66 ? -19.716 1.757 -11.283 1.00 14.56 50 ALA B N 1
ATOM 1346 C CA . ALA B 1 66 ? -18.883 2.362 -10.225 1.00 13.31 50 ALA B CA 1
ATOM 1347 C C . ALA B 1 66 ? -17.970 3.443 -10.784 1.00 12.15 50 ALA B C 1
ATOM 1348 O O . ALA B 1 66 ? -17.478 3.346 -11.908 1.00 13.07 50 ALA B O 1
ATOM 1350 N N . ASP B 1 67 ? -17.717 4.478 -9.969 1.00 11.27 51 ASP B N 1
ATOM 1351 C CA . ASP B 1 67 ? -16.827 5.550 -10.380 1.00 11.77 51 ASP B CA 1
ATOM 1352 C C . ASP B 1 67 ? -15.356 5.141 -10.432 1.00 10.82 51 ASP B C 1
ATOM 1353 O O . ASP B 1 67 ? -14.615 5.554 -11.329 1.00 12.74 51 ASP B O 1
ATOM 1358 N N . THR B 1 68 ? -14.909 4.370 -9.438 1.00 9.49 52 THR B N 1
ATOM 1359 C CA . THR B 1 68 ? -13.508 4.019 -9.279 1.00 8.86 52 THR B CA 1
ATOM 1360 C C . THR B 1 68 ? -13.283 2.613 -9.804 1.00 8.93 52 THR B C 1
ATOM 1361 O O . THR B 1 68 ? -13.992 1.672 -9.418 1.00 9.80 52 THR B O 1
ATOM 1365 N N . SER B 1 69 ? -12.316 2.474 -10.711 1.00 8.99 53 SER B N 1
ATOM 1366 C CA . SER B 1 69 ? -11.983 1.171 -11.283 1.00 8.85 53 SER B CA 1
ATOM 1367 C C . SER B 1 69 ? -10.632 0.679 -10.795 1.00 8.89 53 SER B C 1
ATOM 1368 O O . SER B 1 69 ? -9.891 1.375 -10.073 1.00 9.49 53 SER B O 1
ATOM 1371 N N . LEU B 1 70 ? -10.290 -0.540 -11.205 1.00 9.31 54 LEU B N 1
ATOM 1372 C CA . LEU B 1 70 ? -9.054 -1.226 -10.823 1.00 9.95 54 LEU B CA 1
ATOM 1373 C C . LEU B 1 70 ? -8.304 -1.595 -12.080 1.00 8.97 54 LEU B C 1
ATOM 1374 O O . LEU B 1 70 ? -8.924 -2.009 -13.079 1.00 10.03 54 LEU B O 1
ATOM 1379 N N A VAL B 1 71 ? -6.987 -1.464 -12.045 0.50 8.73 55 VAL B N 1
ATOM 1380 N N B VAL B 1 71 ? -6.992 -1.458 -12.053 0.50 9.02 55 VAL B N 1
ATOM 1381 C CA A VAL B 1 71 ? -6.110 -1.887 -13.134 0.50 8.85 55 VAL B CA 1
ATOM 1382 C CA B VAL B 1 71 ? -6.163 -1.927 -13.151 0.50 9.48 55 VAL B CA 1
ATOM 1383 C C A VAL B 1 71 ? -5.269 -3.048 -12.623 0.50 8.83 55 VAL B C 1
ATOM 1384 C C B VAL B 1 71 ? -5.260 -3.043 -12.633 0.50 9.11 55 VAL B C 1
ATOM 1385 O O A VAL B 1 71 ? -4.696 -2.966 -11.528 0.50 9.03 55 VAL B O 1
ATOM 1386 O O B VAL B 1 71 ? -4.672 -2.945 -11.542 0.50 9.17 55 VAL B O 1
ATOM 1393 N N . LEU B 1 72 ? -5.212 -4.134 -13.394 1.00 9.16 56 LEU B N 1
ATOM 1394 C CA . LEU B 1 72 ? -4.514 -5.354 -12.991 1.00 9.48 56 LEU B CA 1
ATOM 1395 C C . LEU B 1 72 ? -3.130 -5.309 -13.618 1.00 9.70 56 LEU B C 1
ATOM 1396 O O . LEU B 1 72 ? -2.974 -5.604 -14.833 1.00 11.37 56 LEU B O 1
ATOM 1401 N N . VAL B 1 73 ? -2.139 -4.914 -12.844 1.00 10.37 57 VAL B N 1
ATOM 1402 C CA . VAL B 1 73 ? -0.820 -4.501 -13.356 1.00 10.94 57 VAL B CA 1
ATOM 1403 C C . VAL B 1 73 ? 0.242 -5.508 -12.984 1.00 11.31 57 VAL B C 1
ATOM 1404 O O . VAL B 1 73 ? 0.102 -6.235 -11.995 1.00 11.18 57 VAL B O 1
ATOM 1408 N N . ASP B 1 74 ? 1.346 -5.518 -13.743 1.00 11.87 58 ASP B N 1
ATOM 1409 C CA . ASP B 1 74 ? 2.490 -6.363 -13.367 1.00 13.02 58 ASP B CA 1
ATOM 1410 C C . ASP B 1 74 ? 3.823 -5.652 -13.441 1.00 14.29 58 ASP B C 1
ATOM 1411 O O . ASP B 1 74 ? 4.855 -6.327 -13.405 1.00 15.86 58 ASP B O 1
ATOM 1416 N N . TRP B 1 75 ? 3.818 -4.330 -13.489 1.00 13.97 59 TRP B N 1
ATOM 1417 C CA . TRP B 1 75 ? 5.026 -3.566 -13.832 1.00 14.72 59 TRP B CA 1
ATOM 1418 C C . TRP B 1 75 ? 5.570 -2.678 -12.720 1.00 14.57 59 TRP B C 1
ATOM 1419 O O . TRP B 1 75 ? 6.433 -1.849 -12.982 1.00 15.93 59 TRP B O 1
ATOM 1430 N N . PHE B 1 76 ? 5.083 -2.814 -11.479 1.00 13.20 60 PHE B N 1
ATOM 1431 C CA . PHE B 1 76 ? 5.603 -2.007 -10.375 1.00 12.97 60 PHE B CA 1
ATOM 1432 C C . PHE B 1 76 ? 6.417 -2.901 -9.444 1.00 13.62 60 PHE B C 1
ATOM 1433 O O . PHE B 1 76 ? 5.838 -3.667 -8.676 1.00 13.85 60 PHE B O 1
ATOM 1441 N N . PRO B 1 77 ? 7.768 -2.815 -9.503 1.00 14.83 61 PRO B N 1
ATOM 1442 C CA . PRO B 1 77 ? 8.583 -3.642 -8.614 1.00 15.34 61 PRO B CA 1
ATOM 1443 C C . PRO B 1 77 ? 8.294 -3.484 -7.125 1.00 14.49 61 PRO B C 1
ATOM 1444 O O . PRO B 1 77 ? 8.474 -4.428 -6.364 1.00 15.24 61 PRO B O 1
ATOM 1448 N N . THR B 1 78 ? 7.832 -2.307 -6.703 1.00 13.05 62 THR B N 1
ATOM 1449 C CA . THR B 1 78 ? 7.520 -2.101 -5.289 1.00 12.72 62 THR B CA 1
ATOM 1450 C C . THR B 1 78 ? 6.176 -2.711 -4.864 1.00 11.81 62 THR B C 1
ATOM 1451 O O . THR B 1 78 ? 5.863 -2.706 -3.676 1.00 12.47 62 THR B O 1
ATOM 1455 N N . MET B 1 79 ? 5.419 -3.243 -5.822 1.00 11.40 63 MET B N 1
ATOM 1456 C CA . MET B 1 79 ? 4.163 -3.927 -5.583 1.00 11.25 63 MET B CA 1
ATOM 1457 C C . MET B 1 79 ? 4.254 -5.333 -6.185 1.00 11.20 63 MET B C 1
ATOM 1458 O O . MET B 1 79 ? 3.803 -5.566 -7.294 1.00 11.39 63 MET B O 1
ATOM 1463 N N . PRO B 1 80 ? 4.840 -6.281 -5.435 1.00 12.07 64 PRO B N 1
ATOM 1464 C CA . PRO B 1 80 ? 4.952 -7.631 -5.978 1.00 12.12 64 PRO B CA 1
ATOM 1465 C C . PRO B 1 80 ? 3.585 -8.249 -6.208 1.00 11.48 64 PRO B C 1
ATOM 1466 O O . PRO B 1 80 ? 2.619 -7.870 -5.526 1.00 10.78 64 PRO B O 1
ATOM 1470 N N . PRO B 1 81 ? 3.484 -9.212 -7.137 1.00 11.84 65 PRO B N 1
ATOM 1471 C CA . PRO B 1 81 ? 2.192 -9.853 -7.317 1.00 11.67 65 PRO B CA 1
ATOM 1472 C C . PRO B 1 81 ? 1.621 -10.372 -6.026 1.00 10.77 65 PRO B C 1
ATOM 1473 O O . PRO B 1 81 ? 2.333 -11.009 -5.229 1.00 11.60 65 PRO B O 1
ATOM 1477 N N . GLY B 1 82 ? 0.351 -10.111 -5.794 1.00 10.49 66 GLY B N 1
ATOM 1478 C CA . GLY B 1 82 ? -0.324 -10.660 -4.639 1.00 10.11 66 GLY B CA 1
ATOM 1479 C C . GLY B 1 82 ? -0.096 -9.969 -3.323 1.00 10.12 66 GLY B C 1
ATOM 1480 O O . GLY B 1 82 ? -0.527 -10.475 -2.289 1.00 10.09 66 GLY B O 1
ATOM 1481 N N . SER B 1 83 ? 0.570 -8.804 -3.330 1.00 9.77 67 SER B N 1
ATOM 1482 C CA . SER B 1 83 ? 0.977 -8.114 -2.108 1.00 9.95 67 SER B CA 1
ATOM 1483 C C . SER B 1 83 ? -0.075 -7.159 -1.542 1.00 9.18 67 SER B C 1
ATOM 1484 O O . SER B 1 83 ? 0.111 -6.644 -0.442 1.00 9.45 67 SER B O 1
ATOM 1487 N N . LEU B 1 84 ? -1.151 -6.895 -2.280 1.00 8.82 68 LEU B N 1
ATOM 1488 C CA . LEU B 1 84 ? -2.119 -5.894 -1.843 1.00 9.10 68 LEU B CA 1
ATOM 1489 C C . LEU B 1 84 ? -3.004 -6.436 -0.732 1.00 8.76 68 LEU B C 1
ATOM 1490 O O . LEU B 1 84 ? -3.417 -7.597 -0.727 1.00 9.04 68 LEU B O 1
ATOM 1495 N N . ARG B 1 85 ? -3.307 -5.548 0.207 1.00 8.78 69 ARG B N 1
ATOM 1496 C CA . ARG B 1 85 ? -4.186 -5.827 1.327 1.00 9.14 69 ARG B CA 1
ATOM 1497 C C . ARG B 1 85 ? -5.050 -4.598 1.534 1.00 8.61 69 ARG B C 1
ATOM 1498 O O . ARG B 1 85 ? -4.771 -3.506 1.006 1.00 8.78 69 ARG B O 1
ATOM 1506 N N . GLY B 1 86 ? -6.095 -4.745 2.326 1.00 9.13 70 GLY B N 1
ATOM 1507 C CA . GLY B 1 86 ? -6.879 -3.582 2.740 1.00 9.59 70 GLY B CA 1
ATOM 1508 C C . GLY B 1 86 ? -7.769 -2.962 1.689 1.00 9.46 70 GLY B C 1
ATOM 1509 O O . GLY B 1 86 ? -8.002 -1.748 1.715 1.00 9.56 70 GLY B O 1
ATOM 1510 N N . LEU B 1 87 ? -8.266 -3.791 0.780 1.00 9.89 71 LEU B N 1
ATOM 1511 C CA . LEU B 1 87 ? -9.189 -3.407 -0.261 1.00 10.30 71 LEU B CA 1
ATOM 1512 C C . LEU B 1 87 ? -10.548 -3.911 0.138 1.00 9.77 71 LEU B C 1
ATOM 1513 O O . LEU B 1 87 ? -10.707 -5.137 0.353 1.00 12.93 71 LEU B O 1
ATOM 1518 N N . LEU B 1 88 ? -11.534 -3.028 0.254 1.00 8.98 72 LEU B N 1
ATOM 1519 C CA . LEU B 1 88 ? -12.861 -3.409 0.724 1.00 9.41 72 LEU B CA 1
ATOM 1520 C C . LEU B 1 88 ? -13.899 -3.044 -0.314 1.00 8.76 72 LEU B C 1
ATOM 1521 O O . LEU B 1 88 ? -13.982 -1.857 -0.707 1.00 9.16 72 LEU B O 1
ATOM 1526 N N . LEU B 1 89 ? -14.698 -4.021 -0.737 1.00 8.85 73 LEU B N 1
ATOM 1527 C CA . LEU B 1 89 ? -15.764 -3.802 -1.694 1.00 9.19 73 LEU B CA 1
ATOM 1528 C C . LEU B 1 89 ? -17.079 -3.697 -0.957 1.00 9.29 73 LEU B C 1
ATOM 1529 O O . LEU B 1 89 ? -17.394 -4.549 -0.100 1.00 10.64 73 LEU B O 1
ATOM 1534 N N . ARG B 1 90 ? -17.868 -2.700 -1.291 1.00 9.41 74 ARG B N 1
ATOM 1535 C CA . ARG B 1 90 ? -19.232 -2.609 -0.764 1.00 10.44 74 ARG B CA 1
ATOM 1536 C C . ARG B 1 90 ? -20.148 -3.550 -1.533 1.00 10.35 74 ARG B C 1
ATOM 1537 O O . ARG B 1 90 ? -20.158 -3.532 -2.760 1.00 10.67 74 ARG B O 1
ATOM 1545 N N . THR B 1 91 ? -20.961 -4.302 -0.781 1.00 10.50 75 THR B N 1
ATOM 1546 C CA . THR B 1 91 ? -21.958 -5.172 -1.368 1.00 11.61 75 THR B CA 1
ATOM 1547 C C . THR B 1 91 ? -23.292 -4.981 -0.677 1.00 12.76 75 THR B C 1
ATOM 1548 O O . THR B 1 91 ? -23.376 -4.704 0.527 1.00 13.04 75 THR B O 1
ATOM 1552 N N . ASP B 1 92 ? -24.339 -5.175 -1.478 1.00 14.65 76 ASP B N 1
ATOM 1553 C CA . ASP B 1 92 ? -25.713 -5.115 -0.975 1.00 15.76 76 ASP B CA 1
ATOM 1554 C C . ASP B 1 92 ? -26.145 -6.453 -0.379 1.00 14.44 76 ASP B C 1
ATOM 1555 O O . ASP B 1 92 ? -27.214 -6.524 0.260 1.00 16.94 76 ASP B O 1
ATOM 1560 N N . ASP B 1 93 ? -25.349 -7.508 -0.528 1.00 13.38 77 ASP B N 1
ATOM 1561 C CA . ASP B 1 93 ? -25.751 -8.832 -0.040 1.00 12.69 77 ASP B CA 1
ATOM 1562 C C . ASP B 1 93 ? -24.523 -9.678 0.175 1.00 12.18 77 ASP B C 1
ATOM 1563 O O . ASP B 1 93 ? -24.180 -10.530 -0.649 1.00 12.66 77 ASP B O 1
ATOM 1568 N N . VAL B 1 94 ? -23.851 -9.453 1.293 1.00 12.02 78 VAL B N 1
ATOM 1569 C CA . VAL B 1 94 ? -22.616 -10.175 1.580 1.00 11.44 78 VAL B CA 1
ATOM 1570 C C . VAL B 1 94 ? -22.844 -11.687 1.685 1.00 11.21 78 VAL B C 1
ATOM 1571 O O . VAL B 1 94 ? -22.022 -12.462 1.248 1.00 11.47 78 VAL B O 1
ATOM 1575 N N . ASP B 1 95 ? -23.951 -12.101 2.307 1.00 11.91 79 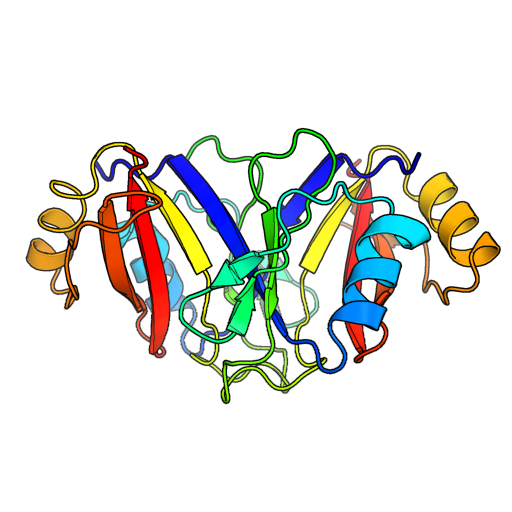ASP B N 1
ATOM 1576 C CA . ASP B 1 95 ? -24.205 -13.530 2.496 1.00 12.38 79 ASP B CA 1
ATOM 1577 C C . ASP B 1 95 ? -24.368 -14.243 1.158 1.00 12.66 79 ASP B C 1
ATOM 1578 O O . ASP B 1 95 ? -23.814 -15.334 0.963 1.00 13.19 79 ASP B O 1
ATOM 1583 N N . ALA B 1 96 ? -25.136 -13.664 0.249 1.00 12.23 80 ALA B N 1
ATOM 1584 C CA . ALA B 1 96 ? -25.341 -14.296 -1.067 1.00 12.33 80 ALA B CA 1
ATOM 1585 C C . ALA B 1 96 ? -24.076 -14.241 -1.902 1.00 11.45 80 ALA B C 1
ATOM 1586 O O . ALA B 1 96 ? -23.760 -15.197 -2.611 1.00 12.14 80 ALA B O 1
ATOM 1588 N N . ASP B 1 97 ? -23.331 -13.138 -1.796 1.00 11.28 81 ASP B N 1
ATOM 1589 C CA . ASP B 1 97 ? -22.047 -13.051 -2.495 1.00 11.42 81 ASP B CA 1
ATOM 1590 C C . ASP B 1 97 ? -21.048 -14.090 -2.006 1.00 11.74 81 ASP B C 1
ATOM 1591 O O . ASP B 1 97 ? -20.353 -14.689 -2.833 1.00 12.11 81 ASP B O 1
ATOM 1596 N N A CYS B 1 98 ? -20.951 -14.324 -0.695 0.50 10.85 82 CYS B N 1
ATOM 1597 N N B CYS B 1 98 ? -20.969 -14.303 -0.695 0.50 12.04 82 CYS B N 1
ATOM 1598 C CA A CYS B 1 98 ? -20.009 -15.318 -0.219 0.50 10.80 82 CYS B CA 1
ATOM 1599 C CA B CYS B 1 98 ? -20.055 -15.280 -0.164 0.50 12.83 82 CYS B CA 1
ATOM 1600 C C A CYS B 1 98 ? -20.398 -16.714 -0.693 0.50 10.91 82 CYS B C 1
ATOM 1601 C C B CYS B 1 98 ? -20.408 -16.689 -0.673 0.50 11.97 82 CYS B C 1
ATOM 1602 O O A CYS B 1 98 ? -19.526 -17.497 -1.010 0.50 11.92 82 CYS B O 1
ATOM 1603 O O B CYS B 1 98 ? -19.524 -17.446 -1.015 0.50 12.59 82 CYS B O 1
ATOM 1608 N N . ALA B 1 99 ? -21.699 -17.025 -0.721 1.00 11.08 83 ALA B N 1
ATOM 1609 C CA . ALA B 1 99 ? -22.136 -18.347 -1.209 1.00 11.67 83 ALA B CA 1
ATOM 1610 C C . ALA B 1 99 ? -21.806 -18.504 -2.687 1.00 11.86 83 ALA B C 1
ATOM 1611 O O . ALA B 1 99 ? -21.324 -19.544 -3.103 1.00 12.89 83 ALA B O 1
ATOM 1613 N N . ARG B 1 100 ? -22.012 -17.451 -3.468 1.00 11.98 84 ARG B N 1
ATOM 1614 C CA . ARG B 1 100 ? -21.590 -17.481 -4.874 1.00 12.42 84 ARG B CA 1
ATOM 1615 C C . ARG B 1 100 ? -20.093 -17.715 -5.029 1.00 12.13 84 ARG B C 1
ATOM 1616 O O . ARG B 1 100 ? -19.658 -18.533 -5.846 1.00 12.96 84 ARG B O 1
ATOM 1624 N N . LEU B 1 101 ? -19.288 -17.001 -4.247 1.00 11.97 85 LEU B N 1
ATOM 1625 C CA . LEU B 1 101 ? -17.861 -17.202 -4.318 1.00 12.13 85 LEU B CA 1
ATOM 1626 C C . LEU B 1 101 ? -17.459 -18.641 -3.992 1.00 12.07 85 LEU B C 1
ATOM 1627 O O . LEU B 1 101 ? -16.639 -19.237 -4.666 1.00 12.35 85 LEU B O 1
ATOM 1632 N N . GLN B 1 102 ? -18.065 -19.174 -2.933 1.00 12.09 86 GLN B N 1
ATOM 1633 C CA . GLN B 1 102 ? -17.815 -20.569 -2.531 1.00 12.83 86 GLN B CA 1
ATOM 1634 C C . GLN B 1 102 ? -18.193 -21.565 -3.629 1.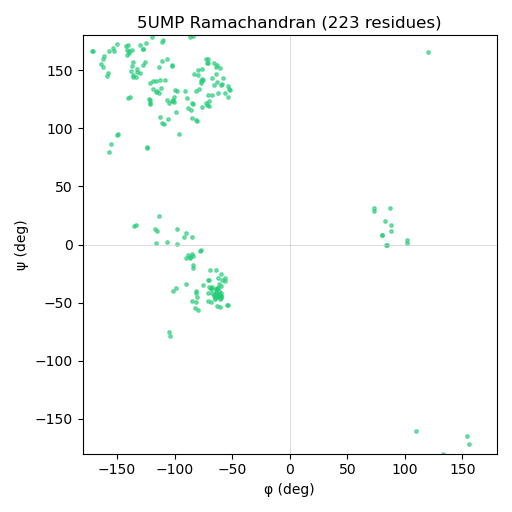00 12.32 86 GLN B C 1
ATOM 1635 O O . GLN B 1 102 ? -17.427 -22.485 -3.898 1.00 14.15 86 GLN B O 1
ATOM 1641 N N . GLU B 1 103 ? -19.320 -21.324 -4.265 1.00 12.91 87 GLU B N 1
ATOM 1642 C CA . GLU B 1 103 ? -19.742 -22.166 -5.381 1.00 13.47 87 GLU B CA 1
ATOM 1643 C C . GLU B 1 103 ? -18.766 -22.119 -6.548 1.00 13.31 87 GLU B C 1
ATOM 1644 O O . GLU B 1 103 ? -18.656 -23.102 -7.299 1.00 14.60 87 GLU B O 1
ATOM 1650 N N . ARG B 1 104 ? -18.077 -20.984 -6.685 1.00 13.30 88 ARG B N 1
ATOM 1651 C CA . ARG B 1 104 ? -17.076 -20.760 -7.728 1.00 13.80 88 ARG B CA 1
ATOM 1652 C C . ARG B 1 104 ? -15.679 -21.178 -7.299 1.00 14.67 88 ARG B C 1
ATOM 1653 O O . ARG B 1 104 ? -14.708 -20.920 -8.022 1.00 17.76 88 ARG B O 1
ATOM 1661 N N . GLY B 1 105 ? -15.551 -21.865 -6.162 1.00 15.44 89 GLY B N 1
ATOM 1662 C CA . GLY B 1 105 ? -14.294 -22.419 -5.720 1.00 15.77 89 GLY B CA 1
ATOM 1663 C C . GLY B 1 105 ? -13.413 -21.507 -4.888 1.00 15.68 89 GLY B C 1
ATOM 1664 O O . GLY B 1 105 ? -12.260 -21.830 -4.653 1.00 17.76 89 GLY B O 1
ATOM 1665 N N . VAL B 1 106 ? -13.942 -20.370 -4.429 1.00 14.03 90 VAL B N 1
ATOM 1666 C CA . VAL B 1 106 ? -13.158 -19.412 -3.628 1.00 14.53 90 VAL B CA 1
ATOM 1667 C C . VAL B 1 106 ? -13.307 -19.728 -2.159 1.00 14.76 90 VAL B C 1
ATOM 1668 O O . VAL B 1 106 ? -14.415 -19.891 -1.682 1.00 16.27 90 VAL B O 1
ATOM 1672 N N . ALA B 1 107 ? -12.193 -19.771 -1.452 1.00 14.64 91 ALA B N 1
ATOM 1673 C CA . ALA B 1 107 ? -12.188 -19.881 0.000 1.00 15.26 91 ALA B CA 1
ATOM 1674 C C . ALA B 1 107 ? -12.536 -18.552 0.644 1.00 15.19 91 ALA B C 1
ATOM 1675 O O . ALA B 1 107 ? -11.807 -17.574 0.462 1.00 16.98 91 ALA B O 1
ATOM 1677 N N . VAL B 1 108 ? -13.618 -18.508 1.394 1.00 14.25 92 VAL B N 1
ATOM 1678 C CA . VAL B 1 108 ? -14.056 -17.272 2.029 1.00 14.85 92 VAL B CA 1
ATOM 1679 C C . VAL B 1 108 ? -13.902 -17.380 3.534 1.00 14.86 92 VAL B C 1
ATOM 1680 O O . VAL B 1 108 ? -14.293 -18.414 4.138 1.00 17.01 92 VAL B O 1
ATOM 1684 N N . ASP B 1 109 ? -13.356 -16.337 4.153 1.00 15.31 93 ASP B N 1
ATOM 1685 C CA . ASP B 1 109 ? -13.296 -16.215 5.609 1.00 17.31 93 ASP B CA 1
ATOM 1686 C C . ASP B 1 109 ? -14.451 -15.319 6.020 1.00 16.83 93 ASP B C 1
ATOM 1687 O O . ASP B 1 109 ? -14.456 -14.108 5.693 1.00 17.91 93 ASP B O 1
ATOM 1692 N N . GLY B 1 110 ? -15.420 -15.879 6.740 1.00 16.96 94 GLY B N 1
ATOM 1693 C CA . GLY B 1 110 ? -16.609 -15.166 7.107 1.00 16.84 94 GLY B CA 1
ATOM 1694 C C . GLY B 1 110 ? -17.835 -15.682 6.360 1.00 16.18 94 GLY B C 1
ATOM 1695 O O . GLY B 1 110 ? -17.822 -16.815 5.837 1.00 18.50 94 GLY B O 1
ATOM 1696 N N . PRO B 1 111 ? -18.896 -14.888 6.287 1.00 15.36 95 PRO B N 1
ATOM 1697 C CA . PRO B 1 111 ? -18.939 -13.533 6.843 1.00 15.86 95 PRO B CA 1
ATOM 1698 C C . PRO B 1 111 ? -18.969 -13.509 8.366 1.00 16.14 95 PRO B C 1
ATOM 1699 O O . PRO B 1 111 ? -19.306 -14.524 9.028 1.00 17.73 95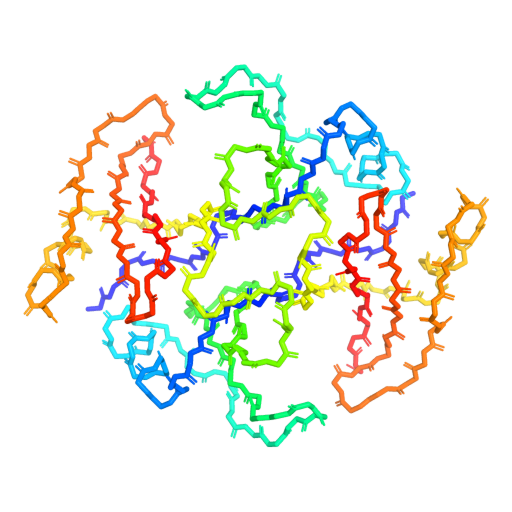 PRO B O 1
ATOM 1703 N N . LYS B 1 112 ? -18.585 -12.371 8.922 1.00 16.51 96 LYS B N 1
ATOM 1704 C CA . LYS B 1 112 ? -18.631 -12.146 10.363 1.00 18.82 96 LYS B CA 1
ATOM 1705 C C . LYS B 1 112 ? -19.194 -10.759 10.604 1.00 17.62 96 LYS B C 1
ATOM 1706 O O . LYS B 1 112 ? -18.934 -9.803 9.847 1.00 16.07 96 LYS B O 1
ATOM 1712 N N . ASN B 1 113 ? -19.972 -10.625 11.667 1.00 17.99 97 ASN B N 1
ATOM 1713 C CA . ASN B 1 113 ? -20.473 -9.323 12.044 1.00 17.86 97 ASN B CA 1
ATOM 1714 C C . ASN B 1 113 ? -19.383 -8.519 12.739 1.00 18.64 97 ASN B C 1
ATOM 1715 O O . ASN B 1 113 ? -18.621 -9.060 13.539 1.00 20.35 97 ASN B O 1
ATOM 1720 N N . THR B 1 114 ? -19.323 -7.237 12.401 1.00 18.36 98 THR B N 1
ATOM 1721 C CA . THR B 1 114 ? -18.365 -6.294 12.975 1.00 20.11 98 THR B CA 1
ATOM 1722 C C . THR B 1 114 ? -19.152 -5.077 13.428 1.00 23.21 98 THR B C 1
ATOM 1723 O O . THR B 1 114 ? -20.341 -4.952 13.113 1.00 24.86 98 THR B O 1
ATOM 1727 N N . PRO B 1 115 ? -18.487 -4.147 14.139 1.00 23.89 99 PRO B N 1
ATOM 1728 C CA . PRO B 1 115 ? -19.103 -2.846 14.420 1.00 26.61 99 PRO B CA 1
ATOM 1729 C C . PRO B 1 115 ? -19.400 -1.959 13.199 1.00 30.01 99 PRO B C 1
ATOM 1730 O O . PRO B 1 115 ? -20.244 -1.064 13.305 1.00 33.45 99 PRO B O 1
ATOM 1734 N N . TRP B 1 116 ? -18.717 -2.184 12.069 1.00 30.86 100 TRP B N 1
ATOM 1735 C CA . TRP B 1 116 ? -18.867 -1.342 10.864 1.00 30.75 100 TRP B CA 1
ATOM 1736 C C . TRP B 1 116 ? -19.491 -2.062 9.653 1.00 29.76 100 TRP B C 1
ATOM 1737 O O . TRP B 1 116 ? -19.285 -1.635 8.506 1.00 32.63 100 TRP B O 1
ATOM 1748 N N . GLY B 1 117 ? -20.273 -3.119 9.905 1.00 27.53 101 GLY B N 1
ATOM 1749 C CA . GLY B 1 117 ? -20.896 -3.938 8.839 1.00 24.34 101 GLY B CA 1
ATOM 1750 C C . GLY B 1 117 ? -20.476 -5.406 8.874 1.00 21.60 101 GLY B C 1
ATOM 1751 O O . GLY B 1 117 ? -19.530 -5.763 9.579 1.00 24.16 101 GLY B O 1
ATOM 1752 N N . ARG B 1 118 ? -21.210 -6.261 8.141 1.00 16.06 102 ARG B N 1
ATOM 1753 C CA . ARG B 1 118 ? -20.974 -7.700 8.073 1.00 14.32 102 ARG B CA 1
ATOM 1754 C C . ARG B 1 118 ? -19.987 -7.893 6.935 1.00 12.81 102 ARG B C 1
ATOM 1755 O O . ARG B 1 118 ? -20.243 -7.430 5.801 1.00 12.60 102 ARG B O 1
ATOM 1763 N N . GLN B 1 119 ? -18.889 -8.573 7.228 1.00 12.11 103 GLN B N 1
ATOM 1764 C CA . GLN B 1 119 ? -17.725 -8.558 6.354 1.00 12.89 103 GLN B CA 1
ATOM 1765 C C . GLN B 1 119 ? -17.187 -9.928 6.117 1.00 12.38 103 GLN B C 1
ATOM 1766 O O . GLN B 1 119 ? -17.336 -10.834 6.950 1.00 13.52 103 GLN B O 1
ATOM 1772 N N . ALA B 1 120 ? -16.575 -10.121 4.969 1.00 12.28 104 ALA B N 1
ATOM 1773 C CA . ALA B 1 120 ? -15.928 -11.365 4.640 1.00 12.52 104 ALA B CA 1
ATOM 1774 C C . ALA B 1 120 ? -14.635 -11.026 3.924 1.00 12.05 104 ALA B C 1
ATOM 1775 O O . ALA B 1 120 ? -14.453 -9.865 3.459 1.00 14.06 104 ALA B O 1
ATOM 1777 N N . MET B 1 121 ? -13.744 -11.995 3.811 1.00 12.10 105 MET B N 1
ATOM 1778 C CA . MET B 1 121 ? -12.469 -11.802 3.141 1.00 12.61 105 MET B CA 1
ATOM 1779 C C . MET B 1 121 ? -12.181 -12.988 2.236 1.00 11.50 105 MET B C 1
ATOM 1780 O O . MET B 1 121 ? -12.491 -14.149 2.581 1.00 12.08 105 MET B O 1
ATOM 1785 N N . PHE B 1 122 ? -11.530 -12.736 1.119 1.00 11.17 106 PHE B N 1
ATOM 1786 C CA . PHE B 1 122 ? -11.095 -13.796 0.225 1.00 11.00 106 PHE B CA 1
ATOM 1787 C C . PHE B 1 122 ? -9.882 -13.299 -0.529 1.00 11.19 106 PHE B C 1
ATOM 1788 O O . PHE B 1 122 ? -9.569 -12.085 -0.503 1.00 11.95 106 PHE B O 1
ATOM 1796 N N . SER B 1 123 ? -9.175 -14.197 -1.195 1.00 11.70 107 SER B N 1
ATOM 1797 C CA . SER B 1 123 ? -8.002 -13.819 -1.980 1.00 11.56 107 SER B CA 1
ATOM 1798 C C . SER B 1 123 ? -8.204 -14.026 -3.462 1.00 11.20 107 SER B C 1
ATOM 1799 O O . SER B 1 123 ? -8.968 -14.912 -3.881 1.00 12.03 107 SER B O 1
ATOM 1802 N N . ASP B 1 124 ? -7.495 -13.236 -4.240 1.00 11.38 108 ASP B N 1
ATOM 1803 C CA . ASP B 1 124 ? -7.444 -13.438 -5.688 1.00 11.22 108 ASP B CA 1
ATOM 1804 C C . ASP B 1 124 ? -6.365 -14.490 -6.022 1.00 11.16 108 ASP B C 1
ATOM 1805 O O . ASP B 1 124 ? -5.718 -15.000 -5.118 1.00 11.26 108 ASP B O 1
ATOM 1810 N N . PRO B 1 125 ? -6.180 -14.823 -7.307 1.00 11.71 109 PRO B N 1
ATOM 1811 C CA . PRO B 1 125 ? -5.237 -15.898 -7.659 1.00 11.83 109 PRO B CA 1
ATOM 1812 C C . PRO B 1 125 ? -3.806 -15.666 -7.201 1.00 11.62 109 PRO B C 1
ATOM 1813 O O . PRO B 1 125 ? -3.089 -16.640 -6.949 1.00 13.08 109 PRO B O 1
ATOM 1817 N N . ASP B 1 126 ? -3.379 -14.408 -7.115 1.00 11.63 110 ASP B N 1
ATOM 1818 C CA . ASP B 1 126 ? -2.039 -14.075 -6.664 1.00 11.12 110 ASP B CA 1
ATOM 1819 C C . ASP B 1 126 ? -1.873 -13.941 -5.162 1.00 10.65 110 ASP B C 1
ATOM 1820 O O . ASP B 1 126 ? -0.750 -13.845 -4.710 1.00 10.61 110 ASP B O 1
ATOM 1825 N N . GLY B 1 127 ? -2.969 -13.899 -4.414 1.00 10.52 111 GLY B N 1
ATOM 1826 C CA . GLY B 1 127 ? -2.935 -13.700 -2.994 1.00 10.26 111 GLY B CA 1
ATOM 1827 C C . GLY B 1 127 ? -3.281 -12.303 -2.532 1.00 9.71 111 GLY B C 1
ATOM 1828 O O . GLY B 1 127 ? -3.234 -12.057 -1.344 1.00 10.19 111 GLY B O 1
ATOM 1829 N N . ASN B 1 128 ? -3.610 -11.377 -3.429 1.00 9.68 112 ASN B N 1
ATOM 1830 C CA . ASN B 1 128 ? -4.165 -10.092 -2.964 1.00 9.72 112 ASN B CA 1
ATOM 1831 C C . ASN B 1 128 ? -5.426 -10.367 -2.163 1.00 9.82 112 ASN B C 1
ATOM 1832 O O . ASN B 1 128 ? -6.213 -11.241 -2.547 1.00 10.89 112 ASN B O 1
ATOM 1837 N N . VAL B 1 129 ? -5.613 -9.677 -1.041 1.00 9.65 113 VAL B N 1
ATOM 1838 C CA . VAL B 1 129 ? -6.731 -9.945 -0.140 1.00 9.74 113 VAL B CA 1
ATOM 1839 C C . VAL B 1 129 ? -7.826 -8.905 -0.342 1.00 9.91 113 VAL B C 1
ATOM 1840 O O . VAL B 1 129 ? -7.582 -7.686 -0.258 1.00 10.97 113 VAL B O 1
ATOM 1844 N N . ILE B 1 130 ? -9.021 -9.387 -0.623 1.00 9.92 114 ILE B N 1
ATOM 1845 C CA . ILE B 1 130 ? -10.193 -8.575 -0.940 1.00 10.65 114 ILE B CA 1
ATOM 1846 C C . ILE B 1 130 ? -11.241 -8.769 0.162 1.00 9.69 114 ILE B C 1
ATOM 1847 O O . ILE B 1 130 ? -11.567 -9.924 0.530 1.00 11.46 114 ILE B O 1
ATOM 1852 N N . GLY B 1 131 ? -11.783 -7.664 0.664 1.00 10.07 115 GLY B N 1
ATOM 1853 C CA . GLY B 1 131 ? -12.880 -7.719 1.612 1.00 10.66 115 GLY B CA 1
ATOM 1854 C C . GLY B 1 131 ? -14.202 -7.408 0.953 1.00 10.08 115 GLY B C 1
ATOM 1855 O O . GLY B 1 131 ? -14.263 -6.663 -0.047 1.00 10.04 115 GLY B O 1
ATOM 1856 N N . LEU B 1 132 ? -15.270 -7.924 1.551 1.00 10.58 116 LEU B N 1
ATOM 1857 C CA . LEU B 1 132 ? -16.633 -7.558 1.220 1.00 11.24 116 LEU B CA 1
ATOM 1858 C C . LEU B 1 132 ? -17.236 -6.959 2.461 1.00 11.69 116 LEU B C 1
ATOM 1859 O O . LEU B 1 132 ? -17.014 -7.480 3.562 1.00 13.52 116 LEU B O 1
ATOM 1864 N N . ASN B 1 133 ? -18.020 -5.916 2.308 1.00 10.79 117 ASN B N 1
ATOM 1865 C CA . ASN B 1 133 ? -18.686 -5.292 3.436 1.00 11.70 117 ASN B CA 1
ATOM 1866 C C . ASN B 1 133 ? -20.090 -4.926 3.075 1.00 11.57 117 ASN B C 1
ATOM 1867 O O . ASN B 1 133 ? -20.318 -4.219 2.087 1.00 11.80 117 ASN B O 1
ATOM 1872 N N . GLN B 1 134 ? -21.041 -5.380 3.892 1.00 11.99 118 GLN B N 1
ATOM 1873 C CA . GLN B 1 134 ? -22.402 -4.918 3.821 1.00 13.19 118 GLN B CA 1
ATOM 1874 C C . GLN B 1 134 ? -22.686 -4.133 5.104 1.00 14.94 118 GLN B C 1
ATOM 1875 O O . GLN B 1 134 ? -22.727 -4.703 6.180 1.00 14.80 118 GLN B O 1
ATOM 1881 N N . PRO B 1 135 ? -22.838 -2.804 5.001 1.00 17.93 119 PRO B N 1
ATOM 1882 C CA . PRO B 1 135 ? -23.053 -2.027 6.233 1.00 20.99 119 PRO B CA 1
ATOM 1883 C C . PRO B 1 135 ? -24.358 -2.381 6.936 1.00 23.75 119 PRO B C 1
ATOM 1884 O O . PRO B 1 135 ? -25.308 -2.809 6.293 1.00 25.29 119 PRO B O 1
ATOM 1888 N N . SER B 1 136 ? -24.388 -2.191 8.256 1.00 26.27 120 SER B N 1
ATOM 1889 C CA . SER B 1 136 ? -25.564 -2.523 9.095 1.00 29.50 120 SER B CA 1
ATOM 1890 C C . SER B 1 136 ? -26.887 -1.891 8.638 1.00 30.25 120 SER B C 1
ATOM 1891 O O . SER B 1 136 ? -26.904 -0.784 8.096 1.00 31.61 120 SER B O 1
#

Foldseek 3Di:
DDPDDDAQEDEAEADPVVQQLCCVCVQVNWDFPDFDDDPQGTWTWTGRPPDRYIYTHDHRDPVRHHQNAEDAEDEDQDPPVSCVSNVVVPWDKADQDADPQARKIWTAGPRNHIYMYGYHD/DDPDDDAQEDEAEADPVVQQLCCCCVQVNWDWDDFDDDPQGTWTWTGHPPDRYIYTHDHRDPVRHHQNAEDAEDEDQCVPVSVVSNVVVPWDKADQDDDPAFGKIWTAGPRNHIYMYGYGD

B-factor: mean 16.76, std 8.49, range [7.36, 57.57]

Organism: Streptomyces sp. (strain CB03234) (NCBI:txid1703937)

Nearest PDB structures (foldseek):
  5ump-assembly1_B  TM=1.008E+00  e=3.611E-28  Streptomyces sp. CB03234
  5ujp-assembly1_B  TM=9.558E-01  e=2.194E-23  Streptomyces sp. CB03234
  5umq-assembly1_A  TM=9.125E-01  e=2.732E-13  Streptomyces sp. CB03234
  5uhj-assembly2_B-3  TM=8.935E-01  e=1.355E-12  Streptomyces sp. CB03234
  5uhj-assembly1_A-2  TM=8.999E-01  e=2.121E-12  Streptomyces sp. CB03234

CATH classification: 3.10.180.10